Protein AF-0000000078919570 (afdb_homodimer)

Sequence (210 aa):
MEPAMEPETLEARINRATNPLNKELDWASINGFCEQLNEDFEGPPLATRLLAHKIQSPQEWEAIQALTVLETCMKSCGKRFHDEVGKFRFLNELIKVVSPKGTVVMEPAMEPETLEARINRATNPLNKELDWASINGFCEQLNEDFEGPPLATRLLAHKIQSPQEWEAIQALTVLETCMKSCGKRFHDEVGKFRFLNELIKVVSPKGTVV

Nearest PDB structures (foldseek):
  3g2s-assembly1_A  TM=9.411E-01  e=4.029E-12  Homo sapiens
  3g2w-assembly2_B  TM=9.643E-01  e=4.360E-11  Homo sapiens
  1py1-assembly2_C  TM=9.728E-01  e=5.364E-11  Homo sapiens
  1jwf-assembly1_A  TM=9.639E-01  e=5.364E-11  Homo sapiens
  1lf8-assembly1_A  TM=9.602E-01  e=1.262E-09  Homo sapiens

Foldseek 3Di:
DPPPPPQDDLLRLLCVQLPLPDPDGDVVSLVSSLVVLQVDLCSLLVNLVSLLVQCPDPSVSSNVSSVVSVVVNVVPPDDSNVVNCPDPVSVVSVVVSVDDVPDPD/DPPPPPLDDLLRLLCVQLPLPDPDGDVVSLVSSLVVLQPDLCSLLVNLVSLLVQCPDPSPSSNVSSVVSVVVNVVPPDDSNVVNCPDPVSVVSVVVSVDDVPDPD

Radius of gyration: 19.35 Å; Cα contacts (8 Å, |Δi|>4): 243; chains: 2; bounding box: 33×80×40 Å

Organism: Gorilla gorilla gorilla (NCBI:txid9595)

Solvent-accessible surface area (backbone atoms only — not comparable to full-atom values): 11675 Å² total; per-residue (Å²): 126,79,75,77,73,70,82,75,50,66,66,56,24,50,50,60,28,27,39,72,80,53,90,59,85,40,60,69,33,37,50,49,33,44,56,51,28,68,72,42,87,66,22,27,60,51,48,50,54,54,42,53,57,37,48,68,40,88,51,61,67,21,16,52,37,28,37,45,41,50,51,49,30,66,72,73,46,55,66,69,41,50,52,45,52,25,33,66,76,50,38,52,55,55,50,58,72,66,32,64,83,84,61,81,124,127,79,74,77,73,69,82,75,49,66,66,56,26,49,50,60,30,27,38,72,80,54,90,61,85,41,59,68,34,36,50,48,34,44,55,50,28,69,72,42,87,66,22,27,61,51,48,50,54,54,41,52,56,38,47,68,40,87,50,59,66,21,16,51,36,28,36,46,39,51,52,50,30,66,72,71,46,56,66,68,43,48,50,45,51,25,34,65,76,49,38,54,55,55,50,58,72,65,32,62,83,83,62,81,122

Secondary structure (DSSP, 8-state):
---------HHHHHHHHT-TT-SS--HHHHHHHHHHHTTSTTHHHHHHHHHHHHHT-SSHHHHHHHHHHHHHHHHHS-HHHHHHHTSHHHHHHHHHHHS-TT---/---------HHHHHHHHT-TT-SS--HHHHHHHHHHHTTSTTHHHHHHHHHHHHHT-SSHHHHHHHHHHHHHHHHHS-HHHHHHHTSHHHHHHHHHHHS-TT---

pLDDT: mean 90.66, std 14.41, range [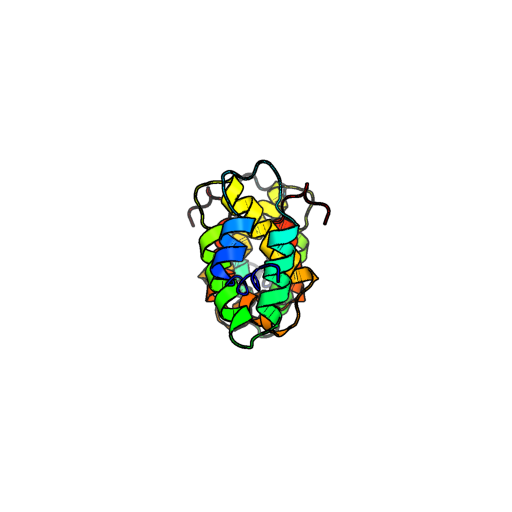35.34, 98.75]

InterPro domains:
  IPR002014 VHS domain [PF00790] (8-101)
  IPR002014 VHS domain [PS50179] (17-105)
  IPR002014 VHS domain [SM00288] (10-105)
  IPR008942 ENTH/VHS [G3DSA:1.25.40.90] (2-104)
  IPR008942 ENTH/VHS [SSF48464] (10-101)
  IPR027422 ADP-ribosylation factor-binding protein GGA1-3 [PTHR45905] (5-101)

Structure (mmCIF, N/CA/C/O backbone):
data_AF-0000000078919570-model_v1
#
loop_
_entity.id
_entity.type
_entity.pdbx_description
1 polymer 'Golgi associated, gamma adaptin ear containing, ARF binding protein 1'
#
loop_
_atom_site.group_PDB
_atom_site.id
_atom_site.type_symbol
_atom_site.label_atom_id
_atom_site.label_alt_id
_atom_site.label_comp_id
_atom_site.label_asym_id
_atom_site.label_entity_id
_atom_site.label_seq_id
_atom_site.pdbx_PDB_ins_code
_atom_site.Cartn_x
_atom_site.Cartn_y
_atom_site.Cartn_z
_atom_site.occupancy
_atom_site.B_iso_or_equiv
_atom_site.auth_seq_id
_atom_site.auth_comp_id
_atom_site.auth_asym_id
_atom_site.auth_atom_id
_atom_site.pdbx_PDB_model_num
ATOM 1 N N . MET A 1 1 ? -2.217 -41.812 -20.078 1 35.34 1 MET A N 1
ATOM 2 C CA . MET A 1 1 ? -2.98 -40.781 -19.391 1 35.34 1 MET A CA 1
ATOM 3 C C . MET A 1 1 ? -2.064 -39.906 -18.547 1 35.34 1 MET A C 1
ATOM 5 O O . MET A 1 1 ? -1.336 -40.406 -17.688 1 35.34 1 MET A O 1
ATOM 9 N N . GLU A 1 2 ? -1.445 -38.844 -18.906 1 51.28 2 GLU A N 1
ATOM 10 C CA . GLU A 1 2 ? -0.538 -38.031 -18.125 1 51.28 2 GLU A CA 1
ATOM 11 C C . GLU A 1 2 ? -1.138 -37.688 -16.766 1 51.28 2 GLU A C 1
ATOM 13 O O . GLU A 1 2 ? -2.33 -37.406 -16.656 1 51.28 2 GLU A O 1
ATOM 18 N N . PRO A 1 3 ? -0.83 -38.344 -15.711 1 51.78 3 PRO A N 1
ATOM 19 C CA . PRO A 1 3 ? -1.542 -38.219 -14.43 1 51.78 3 PRO A CA 1
ATOM 20 C C . PRO A 1 3 ? -2.176 -36.844 -14.227 1 51.78 3 PRO A C 1
ATOM 22 O O . PRO A 1 3 ? -1.653 -35.844 -14.711 1 51.78 3 PRO A O 1
ATOM 25 N N . ALA A 1 4 ? -3.463 -36.656 -14.195 1 52.22 4 ALA A N 1
ATOM 26 C CA . ALA A 1 4 ? -4.258 -35.438 -13.961 1 52.22 4 ALA A CA 1
ATOM 27 C C . ALA A 1 4 ? -3.598 -34.531 -12.922 1 52.22 4 ALA A C 1
ATOM 29 O O . ALA A 1 4 ? -3.404 -34.938 -11.773 1 52.22 4 ALA A O 1
ATOM 30 N N . MET A 1 5 ? -2.506 -33.844 -13.172 1 56.59 5 MET A N 1
ATOM 31 C CA . MET A 1 5 ? -1.779 -33 -12.227 1 56.59 5 MET A CA 1
ATOM 32 C C . MET A 1 5 ? -2.742 -32.281 -11.289 1 56.59 5 MET A C 1
ATOM 34 O O . MET A 1 5 ? -3.715 -31.672 -11.734 1 56.59 5 MET A O 1
ATOM 38 N N . GLU A 1 6 ? -3.121 -33 -10.188 1 61.78 6 GLU A N 1
ATOM 39 C CA . GLU A 1 6 ? -4.004 -32.375 -9.203 1 61.78 6 GLU A CA 1
ATOM 40 C C . GLU A 1 6 ? -3.818 -30.859 -9.172 1 61.78 6 GLU A C 1
ATOM 42 O O . GLU A 1 6 ? -2.701 -30.375 -9.312 1 61.78 6 GLU A O 1
ATOM 47 N N . PRO A 1 7 ? -4.93 -30.141 -9.398 1 73.62 7 PRO A N 1
ATOM 48 C CA . PRO A 1 7 ? -4.82 -28.672 -9.383 1 73.62 7 PRO A CA 1
ATOM 49 C C . PRO A 1 7 ? -3.988 -28.156 -8.211 1 73.62 7 PRO A C 1
ATOM 51 O O . PRO A 1 7 ? -4.113 -28.656 -7.09 1 73.62 7 PRO A O 1
ATOM 54 N N . GLU A 1 8 ? -3.004 -27.531 -8.516 1 90.56 8 GLU A N 1
ATOM 55 C CA . GLU A 1 8 ? -2.113 -26.969 -7.508 1 90.56 8 GLU A CA 1
ATOM 56 C C . GLU A 1 8 ? -2.85 -25.984 -6.609 1 90.56 8 GLU A C 1
ATOM 58 O O . GLU A 1 8 ? -3.691 -25.219 -7.082 1 90.56 8 GLU A O 1
ATOM 63 N N . THR A 1 9 ? -2.76 -26.047 -5.262 1 95.62 9 THR A N 1
ATOM 64 C CA . THR A 1 9 ? -3.373 -25.125 -4.305 1 95.62 9 THR A CA 1
ATOM 65 C C . THR A 1 9 ? -2.801 -23.719 -4.457 1 95.62 9 THR A C 1
ATOM 67 O O . THR A 1 9 ? -1.742 -23.531 -5.062 1 95.62 9 THR A O 1
ATOM 70 N N . LEU A 1 10 ? -3.525 -22.797 -4.039 1 97.69 10 LEU A N 1
ATOM 71 C CA . LEU A 1 10 ? -3.027 -21.422 -4.016 1 97.69 10 LEU A CA 1
ATOM 72 C C . LEU A 1 10 ? -1.722 -21.328 -3.23 1 97.69 10 LEU A C 1
ATOM 74 O O . LEU A 1 10 ? -0.808 -20.594 -3.619 1 97.69 10 LEU A O 1
ATOM 78 N N . GLU A 1 11 ? -1.64 -22.141 -2.182 1 97.94 11 GLU A N 1
ATOM 79 C CA . GLU A 1 11 ? -0.428 -22.172 -1.366 1 97.94 11 GLU A CA 1
ATOM 80 C C . GLU A 1 11 ? 0.764 -22.688 -2.168 1 97.94 11 GLU A C 1
ATOM 82 O O . GLU A 1 11 ? 1.859 -22.125 -2.088 1 97.94 11 GLU A O 1
ATOM 87 N N . ALA A 1 12 ? 0.546 -23.703 -2.883 1 97.88 12 ALA A N 1
ATOM 88 C CA . ALA A 1 12 ? 1.627 -24.266 -3.693 1 97.88 12 ALA A CA 1
ATOM 89 C C . ALA A 1 12 ? 2.068 -23.266 -4.77 1 97.88 12 ALA A C 1
ATOM 91 O O . ALA A 1 12 ? 3.266 -23.125 -5.027 1 97.88 12 ALA A O 1
ATOM 92 N N . ARG A 1 13 ? 1.152 -22.594 -5.344 1 97.69 13 ARG A N 1
ATOM 93 C CA . ARG A 1 13 ? 1.444 -21.656 -6.43 1 97.69 13 ARG A CA 1
ATOM 94 C C . ARG A 1 13 ? 2.23 -20.453 -5.918 1 97.69 13 ARG A C 1
ATOM 96 O O . ARG A 1 13 ? 3.232 -20.062 -6.516 1 97.69 13 ARG A O 1
ATOM 103 N N . ILE A 1 14 ? 1.835 -19.875 -4.777 1 98.75 14 ILE A N 1
ATOM 104 C CA . ILE A 1 14 ? 2.533 -18.688 -4.277 1 98.75 14 ILE A CA 1
ATOM 105 C C . ILE A 1 14 ? 3.922 -19.094 -3.777 1 98.75 14 ILE A C 1
ATOM 107 O O . ILE A 1 14 ? 4.875 -18.312 -3.902 1 98.75 14 ILE A O 1
ATOM 111 N N . ASN A 1 15 ? 4.051 -20.281 -3.23 1 98.69 15 ASN A N 1
ATOM 112 C CA . ASN A 1 15 ? 5.363 -20.75 -2.803 1 98.69 15 ASN A CA 1
ATOM 113 C C . ASN A 1 15 ? 6.312 -20.906 -3.984 1 98.69 15 ASN A C 1
ATOM 115 O O . ASN A 1 15 ? 7.492 -20.562 -3.887 1 98.69 15 ASN A O 1
ATOM 119 N N . ARG A 1 16 ? 5.758 -21.406 -5.031 1 98.62 16 ARG A N 1
ATOM 120 C CA . ARG A 1 16 ? 6.574 -21.547 -6.234 1 98.62 16 ARG A CA 1
ATOM 121 C C . ARG A 1 16 ? 6.91 -20.188 -6.828 1 98.62 16 ARG A C 1
ATOM 123 O O . ARG A 1 16 ? 8.062 -19.938 -7.199 1 98.62 16 ARG A O 1
ATOM 130 N N . ALA A 1 17 ? 5.969 -19.328 -6.855 1 98.69 17 ALA A N 1
ATOM 131 C CA . ALA A 1 17 ? 6.129 -18 -7.445 1 98.69 17 ALA A CA 1
ATOM 132 C C . ALA A 1 17 ? 7.137 -17.172 -6.656 1 98.69 17 ALA A C 1
ATOM 134 O O . ALA A 1 17 ? 7.824 -16.312 -7.223 1 98.69 17 ALA A O 1
ATOM 135 N N . THR A 1 18 ? 7.27 -17.469 -5.348 1 98.69 18 THR A N 1
ATOM 136 C CA . THR A 1 18 ? 8.102 -16.625 -4.496 1 98.69 18 THR A CA 1
ATOM 137 C C . THR A 1 18 ? 9.281 -17.422 -3.934 1 98.69 18 THR A C 1
ATOM 139 O O . THR A 1 18 ? 9.852 -17.047 -2.908 1 98.69 18 THR A O 1
ATOM 142 N N . ASN A 1 19 ? 9.602 -18.484 -4.535 1 98.69 19 ASN A N 1
ATOM 143 C CA . ASN A 1 19 ? 10.719 -19.297 -4.07 1 98.69 19 ASN A CA 1
ATOM 144 C C . ASN A 1 19 ? 12.031 -18.5 -4.074 1 98.69 19 ASN A C 1
ATOM 146 O O . ASN A 1 19 ? 12.43 -17.953 -5.102 1 98.69 19 ASN A O 1
ATOM 150 N N . PRO A 1 20 ? 12.68 -18.391 -2.938 1 97.88 20 PRO A N 1
ATOM 151 C CA . PRO A 1 20 ? 13.93 -17.641 -2.871 1 97.88 20 PRO A CA 1
ATOM 152 C C . PRO A 1 20 ? 15.016 -18.203 -3.783 1 97.88 20 PRO A C 1
ATOM 154 O O . PRO A 1 20 ? 15.977 -17.5 -4.105 1 97.88 20 PRO A O 1
ATOM 157 N N . LEU A 1 21 ? 14.844 -19.391 -4.219 1 98 21 LEU A N 1
ATOM 158 C CA . LEU A 1 21 ? 15.836 -20.047 -5.062 1 98 21 LEU A CA 1
ATOM 159 C C . LEU A 1 21 ? 15.594 -19.734 -6.535 1 98 21 LEU A C 1
ATOM 161 O O . LEU A 1 21 ? 16.422 -20.078 -7.391 1 98 21 LEU A O 1
ATOM 165 N N . ASN A 1 22 ? 14.516 -19.078 -6.773 1 98.38 22 ASN A N 1
ATOM 166 C CA . ASN A 1 22 ? 14.281 -18.672 -8.156 1 98.38 22 ASN A CA 1
ATOM 167 C C . ASN A 1 22 ? 15.398 -17.766 -8.664 1 98.38 2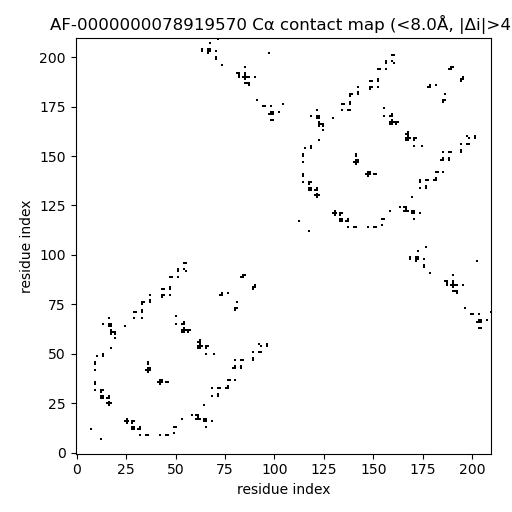2 ASN A C 1
ATOM 169 O O . ASN A 1 22 ? 15.82 -16.844 -7.977 1 98.38 22 ASN A O 1
ATOM 173 N N . LYS A 1 23 ? 15.914 -18.047 -9.836 1 97.94 23 LYS A N 1
ATOM 174 C CA . LYS A 1 23 ? 16.938 -17.203 -10.453 1 97.94 23 LYS A CA 1
ATOM 175 C C . LYS A 1 23 ? 16.297 -16.016 -11.164 1 97.94 23 LYS A C 1
ATOM 177 O O . LYS A 1 23 ? 16.953 -14.984 -11.367 1 97.94 23 LYS A O 1
ATOM 182 N N . GLU A 1 24 ? 15.086 -16.203 -11.602 1 97.81 24 GLU A N 1
ATOM 183 C CA . GLU A 1 24 ? 14.266 -15.188 -12.25 1 97.81 24 GLU A CA 1
ATOM 184 C C . GLU A 1 24 ? 12.797 -15.312 -11.836 1 97.81 24 GLU A C 1
ATOM 186 O O . GLU A 1 24 ? 12.43 -16.25 -11.117 1 97.81 24 GLU A O 1
ATOM 191 N N . LEU A 1 25 ? 12.055 -14.438 -12.273 1 97.5 25 LEU A N 1
ATOM 192 C CA . LEU A 1 25 ? 10.625 -14.469 -11.969 1 97.5 25 LEU A CA 1
ATOM 193 C C . LEU A 1 25 ? 9.961 -15.664 -12.633 1 97.5 25 LEU A C 1
ATOM 195 O O . LEU A 1 25 ? 10.195 -15.938 -13.82 1 97.5 25 LEU A O 1
ATOM 199 N N . ASP A 1 26 ? 9.195 -16.391 -11.891 1 98.19 26 ASP A N 1
ATOM 200 C CA . ASP A 1 26 ? 8.422 -17.5 -12.414 1 98.19 26 ASP A CA 1
ATOM 201 C C . ASP A 1 26 ? 7.035 -17.047 -12.875 1 98.19 26 ASP A C 1
ATOM 203 O O . ASP A 1 26 ? 6.043 -17.266 -12.172 1 98.19 26 ASP A O 1
ATOM 207 N N . TRP A 1 27 ? 6.922 -16.562 -14.07 1 97.88 27 TRP A N 1
ATOM 208 C CA . TRP A 1 27 ? 5.699 -15.953 -14.578 1 97.88 27 TRP A CA 1
ATOM 209 C C . TRP A 1 27 ? 4.578 -16.984 -14.688 1 97.88 27 TRP A C 1
ATOM 211 O O . TRP A 1 27 ? 3.402 -16.641 -14.508 1 97.88 27 TRP A O 1
ATOM 221 N N . ALA A 1 28 ? 4.93 -18.125 -15.016 1 97.88 28 ALA A N 1
ATOM 222 C CA . ALA A 1 28 ? 3.912 -19.188 -15.07 1 97.88 28 ALA A CA 1
ATOM 223 C C . ALA A 1 28 ? 3.229 -19.359 -13.719 1 97.88 28 ALA A C 1
ATOM 225 O O . ALA A 1 28 ? 2 -19.422 -13.641 1 97.88 28 ALA A O 1
ATOM 226 N N . SER A 1 29 ? 4.027 -19.406 -12.68 1 98.31 29 SER A N 1
ATOM 227 C CA . SER A 1 29 ? 3.471 -19.547 -11.336 1 98.31 29 SER A CA 1
ATOM 228 C C . SER A 1 29 ? 2.727 -18.297 -10.906 1 98.31 29 SER A C 1
ATOM 230 O O . SER A 1 29 ? 1.677 -18.375 -10.266 1 98.31 29 SER A O 1
ATOM 232 N N . ILE A 1 30 ? 3.238 -17.156 -11.203 1 98.25 30 ILE A N 1
ATOM 233 C CA . ILE A 1 30 ? 2.604 -15.883 -10.875 1 98.25 30 ILE A CA 1
ATOM 234 C C . ILE A 1 30 ? 1.226 -15.805 -11.531 1 98.25 30 ILE A C 1
ATOM 236 O O . ILE A 1 30 ? 0.222 -15.57 -10.852 1 98.25 30 ILE A O 1
ATOM 240 N N . ASN A 1 31 ? 1.181 -16.141 -12.82 1 97.62 31 ASN A N 1
ATOM 241 C CA . ASN A 1 31 ? -0.084 -16.078 -13.547 1 97.62 31 ASN A CA 1
ATOM 242 C C . ASN A 1 31 ? -1.051 -17.156 -13.07 1 97.62 31 ASN A C 1
ATOM 244 O O . ASN A 1 31 ? -2.254 -16.922 -12.961 1 97.62 31 ASN A O 1
ATOM 248 N N . GLY A 1 32 ? -0.484 -18.297 -12.82 1 97.38 32 GLY A N 1
ATOM 249 C CA . GLY A 1 32 ? -1.31 -19.375 -12.289 1 97.38 32 GLY A CA 1
ATOM 250 C C . GLY A 1 32 ? -1.971 -19.016 -10.969 1 97.38 32 GLY A C 1
ATOM 251 O O . GLY A 1 32 ? -3.131 -19.359 -10.742 1 97.38 32 GLY A O 1
ATOM 252 N N . PHE A 1 33 ? -1.275 -18.359 -10.094 1 98.12 33 PHE A N 1
ATOM 253 C CA . PHE A 1 33 ? -1.805 -17.906 -8.812 1 98.12 33 PHE A CA 1
ATOM 254 C C . PHE A 1 33 ? -2.949 -16.922 -9.023 1 98.12 33 PHE A C 1
ATOM 256 O O . PHE A 1 33 ? -4.016 -17.062 -8.422 1 98.12 33 PHE A O 1
ATOM 263 N N . CYS A 1 34 ? -2.701 -15.945 -9.891 1 97.31 34 CYS A N 1
ATOM 264 C CA . CYS A 1 34 ? -3.703 -14.922 -10.172 1 97.31 34 CYS A CA 1
ATOM 265 C C . CYS A 1 34 ? -4.969 -15.539 -10.75 1 97.31 34 CYS A C 1
ATOM 267 O O . CYS A 1 34 ? -6.078 -15.141 -10.398 1 97.31 34 CYS A O 1
ATOM 269 N N . GLU A 1 35 ? -4.805 -16.453 -11.625 1 96.38 35 GLU A N 1
ATOM 270 C CA . GLU A 1 35 ? -5.949 -17.109 -12.25 1 96.38 35 GLU A CA 1
ATOM 271 C C . GLU A 1 35 ? -6.738 -17.938 -11.227 1 96.38 35 GLU A C 1
ATOM 273 O O . GLU A 1 35 ? -7.969 -17.875 -11.195 1 96.38 35 GLU A O 1
ATOM 278 N N . GLN A 1 36 ? -6.051 -18.594 -10.453 1 96.56 36 GLN A N 1
ATOM 279 C CA . GLN A 1 36 ? -6.691 -19.516 -9.523 1 96.56 36 GLN A CA 1
ATOM 280 C C . GLN A 1 36 ? -7.457 -18.766 -8.438 1 96.56 36 GLN A C 1
ATOM 282 O O . GLN A 1 36 ? -8.523 -19.219 -8.008 1 96.56 36 GLN A O 1
ATOM 287 N N . LEU A 1 37 ? -6.969 -17.656 -7.938 1 97.38 37 LEU A N 1
ATOM 288 C CA . LEU A 1 37 ? -7.617 -17 -6.809 1 97.38 37 LEU A CA 1
ATOM 289 C C . LEU A 1 37 ? -8.984 -16.453 -7.207 1 97.38 37 LEU A C 1
ATOM 291 O O . LEU A 1 37 ? -9.844 -16.234 -6.352 1 97.38 37 LEU A O 1
ATOM 295 N N . ASN A 1 38 ? -9.164 -16.359 -8.492 1 93.75 38 ASN A N 1
ATOM 296 C CA . ASN A 1 38 ? -10.422 -15.812 -9.008 1 93.75 38 ASN A CA 1
ATOM 297 C C . ASN A 1 38 ? -11.445 -16.922 -9.242 1 93.75 38 ASN A C 1
ATOM 299 O O . ASN A 1 38 ? -12.617 -16.641 -9.492 1 93.75 38 ASN A O 1
ATOM 303 N N . GLU A 1 39 ? -11.039 -18.125 -9.172 1 92.75 39 GLU A N 1
ATOM 304 C CA . GLU A 1 39 ? -11.906 -19.266 -9.5 1 92.75 39 GLU A CA 1
ATOM 305 C C . GLU A 1 39 ? -12.875 -19.562 -8.359 1 92.75 39 GLU A C 1
ATOM 307 O O . GLU A 1 39 ? -13.977 -20.062 -8.586 1 92.75 39 GLU A O 1
ATOM 312 N N . ASP A 1 40 ? -12.453 -19.391 -7.188 1 89.75 40 ASP A N 1
ATOM 313 C CA . ASP A 1 40 ? -13.273 -19.703 -6.02 1 89.75 40 ASP A CA 1
ATOM 314 C C . ASP A 1 40 ? -13.547 -18.453 -5.191 1 89.75 40 ASP A C 1
ATOM 316 O O . ASP A 1 40 ? -12.742 -17.516 -5.184 1 89.75 40 ASP A O 1
ATOM 320 N N . PHE A 1 41 ? -14.609 -18.531 -4.422 1 92.5 41 PHE A N 1
ATOM 321 C CA . PHE A 1 41 ? -15.047 -17.406 -3.607 1 92.5 41 PHE A CA 1
ATOM 322 C C . PHE A 1 41 ? -14.055 -17.125 -2.488 1 92.5 41 PHE A C 1
ATOM 324 O O . PHE A 1 41 ? -13.844 -15.977 -2.105 1 92.5 41 PHE A O 1
ATOM 331 N N . GLU A 1 42 ? -13.531 -18.297 -2.006 1 96.25 42 GLU A N 1
ATOM 332 C CA . GLU A 1 42 ? -12.617 -18.141 -0.881 1 96.25 42 GLU A CA 1
ATOM 333 C C . GLU A 1 42 ? -11.195 -17.828 -1.36 1 96.25 42 GLU A C 1
ATOM 335 O O . GLU A 1 42 ? -10.289 -17.641 -0.549 1 96.25 42 GLU A O 1
ATOM 340 N N . GLY A 1 43 ? -10.984 -17.75 -2.613 1 97.56 43 GLY A N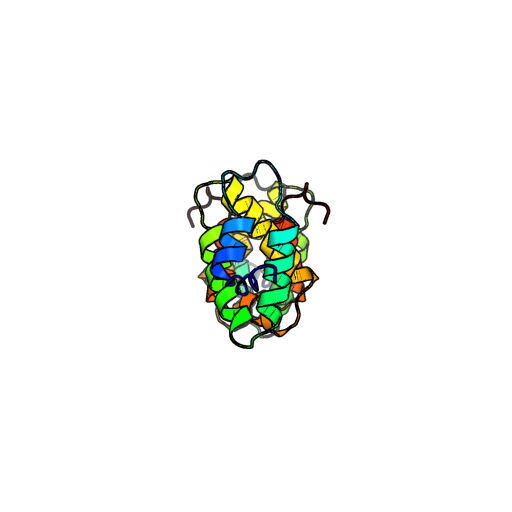 1
ATOM 341 C CA . GLY A 1 43 ? -9.688 -17.531 -3.219 1 97.56 43 GLY A CA 1
ATOM 342 C C . GLY A 1 43 ? -9.062 -16.203 -2.812 1 97.56 43 GLY A C 1
ATOM 343 O O . GLY A 1 43 ? -7.961 -16.172 -2.262 1 97.56 43 GLY A O 1
ATOM 344 N N . PRO A 1 44 ? -9.812 -15.141 -3.014 1 97.94 44 PRO A N 1
ATOM 345 C CA . PRO A 1 44 ? -9.242 -13.82 -2.762 1 97.94 44 PRO A CA 1
ATOM 346 C C . PRO A 1 44 ? -8.836 -13.617 -1.303 1 97.94 44 PRO A C 1
ATOM 348 O O . PRO A 1 44 ? -7.715 -13.195 -1.021 1 97.94 44 PRO A O 1
ATOM 351 N N . PRO A 1 45 ? -9.695 -14.031 -0.328 1 98.12 45 PRO A N 1
ATOM 352 C CA . PRO A 1 45 ? -9.234 -13.883 1.056 1 98.12 45 PRO A CA 1
ATOM 353 C C . PRO A 1 45 ? -8 -14.734 1.361 1 98.12 45 PRO A C 1
ATOM 355 O O . PRO A 1 45 ? -7.086 -14.273 2.043 1 98.12 45 PRO A O 1
ATOM 358 N N . LEU A 1 46 ? -7.977 -15.922 0.886 1 98.12 46 LEU A N 1
ATOM 359 C CA . LEU A 1 46 ? -6.82 -16.781 1.099 1 98.12 46 LEU A CA 1
ATOM 360 C C . LEU A 1 46 ? -5.582 -16.203 0.423 1 98.12 46 LEU A C 1
ATOM 362 O O . LEU A 1 46 ? -4.508 -16.156 1.025 1 98.12 46 LEU A O 1
ATOM 366 N N . ALA A 1 47 ? -5.73 -15.773 -0.778 1 98.44 47 ALA A N 1
ATOM 367 C CA . ALA A 1 47 ? -4.617 -15.211 -1.537 1 98.44 47 ALA A CA 1
ATOM 368 C C . ALA A 1 47 ? -3.99 -14.031 -0.799 1 98.44 47 ALA A C 1
ATOM 370 O O . ALA A 1 47 ? -2.764 -13.922 -0.716 1 98.44 47 ALA A O 1
ATOM 371 N N . THR A 1 48 ? -4.824 -13.141 -0.295 1 97.88 48 THR A N 1
ATOM 372 C CA . THR A 1 48 ? -4.309 -11.961 0.382 1 97.88 48 THR A CA 1
ATOM 373 C C . THR A 1 48 ? -3.574 -12.344 1.663 1 97.88 48 THR A C 1
ATOM 375 O O . THR A 1 48 ? -2.574 -11.719 2.021 1 97.88 48 THR A O 1
ATOM 378 N N . ARG A 1 49 ? -4.051 -13.391 2.348 1 97.38 49 ARG A N 1
ATOM 379 C CA . ARG A 1 49 ? -3.359 -13.867 3.539 1 97.38 49 ARG A CA 1
ATOM 380 C C . ARG A 1 49 ? -1.985 -14.43 3.184 1 97.38 49 ARG A C 1
ATOM 382 O O . ARG A 1 49 ? -0.996 -14.133 3.857 1 97.38 49 ARG A O 1
ATOM 389 N N . LEU A 1 50 ? -1.932 -15.188 2.168 1 98.25 50 LEU A N 1
ATOM 390 C CA . LEU A 1 50 ? -0.679 -15.797 1.729 1 98.25 50 LEU A CA 1
ATOM 391 C C . LEU A 1 50 ? 0.308 -14.727 1.267 1 98.25 50 LEU A C 1
ATOM 393 O O . LEU A 1 50 ? 1.492 -14.781 1.607 1 98.25 50 LEU A O 1
ATOM 397 N N . LEU A 1 51 ? -0.177 -13.727 0.537 1 97.88 51 LEU A N 1
ATOM 398 C CA . LEU A 1 51 ? 0.656 -12.633 0.053 1 97.88 51 LEU A CA 1
ATOM 399 C C . LEU A 1 51 ? 1.222 -11.82 1.217 1 97.88 51 LEU A C 1
ATOM 401 O O . LEU A 1 51 ? 2.402 -11.469 1.214 1 97.88 51 LEU A O 1
ATOM 405 N N . ALA A 1 52 ? 0.326 -11.57 2.188 1 96.94 52 ALA A N 1
ATOM 406 C CA . ALA A 1 52 ? 0.772 -10.812 3.352 1 96.94 52 ALA A CA 1
ATOM 407 C C . ALA A 1 52 ? 1.972 -11.484 4.02 1 96.94 52 ALA A C 1
ATOM 409 O O . ALA A 1 52 ? 2.947 -10.812 4.371 1 96.94 52 ALA A O 1
ATOM 410 N N . HIS A 1 53 ? 1.89 -12.734 4.098 1 96.94 53 HIS A N 1
ATOM 411 C CA . HIS A 1 53 ? 2.961 -13.508 4.719 1 96.94 53 HIS A CA 1
ATOM 412 C C . HIS A 1 53 ? 4.25 -13.406 3.906 1 96.94 53 HIS A C 1
ATOM 414 O O . HIS A 1 53 ? 5.324 -13.172 4.465 1 96.94 53 HIS A O 1
ATOM 420 N N . LYS A 1 54 ? 4.219 -13.523 2.631 1 97.5 54 LYS A N 1
ATOM 421 C CA . LYS A 1 54 ? 5.391 -13.516 1.758 1 97.5 54 LYS A CA 1
ATOM 422 C C . LYS A 1 54 ? 5.996 -12.117 1.662 1 97.5 54 LYS A C 1
ATOM 424 O O . LYS A 1 54 ? 7.215 -11.969 1.576 1 97.5 54 LYS A O 1
ATOM 429 N N . ILE A 1 55 ? 5.172 -11.094 1.675 1 95.69 55 ILE A N 1
ATOM 430 C CA . ILE A 1 55 ? 5.621 -9.711 1.574 1 95.69 55 ILE A CA 1
ATOM 431 C C . ILE A 1 55 ? 6.426 -9.336 2.816 1 95.69 55 ILE A C 1
ATOM 433 O O . ILE A 1 55 ? 7.363 -8.539 2.74 1 95.69 55 ILE A O 1
ATOM 437 N N . GLN A 1 56 ? 6.168 -9.969 3.906 1 94.69 56 GLN A N 1
ATOM 438 C CA . GLN A 1 56 ? 6.828 -9.688 5.176 1 94.69 56 GLN A CA 1
ATOM 439 C C . GLN A 1 56 ? 8.109 -10.508 5.32 1 94.69 56 GLN A C 1
ATOM 441 O O . GLN A 1 56 ? 8.773 -10.453 6.359 1 94.69 56 GLN A O 1
ATOM 446 N N . SER A 1 57 ? 8.461 -11.234 4.355 1 95.88 57 SER A N 1
ATOM 447 C CA . SER A 1 57 ? 9.641 -12.086 4.434 1 95.88 57 SER A CA 1
ATOM 448 C C . SER A 1 57 ? 10.906 -11.258 4.609 1 95.88 57 SER A C 1
ATOM 450 O O . SER A 1 57 ? 11.07 -10.211 3.969 1 95.88 57 SER A O 1
ATOM 452 N N . PRO A 1 58 ? 11.906 -11.68 5.469 1 94.38 58 PRO A N 1
ATOM 453 C CA . PRO A 1 58 ? 13.203 -11.016 5.574 1 94.38 58 PRO A CA 1
ATOM 454 C C . PRO A 1 58 ? 14.102 -11.281 4.371 1 94.38 58 PRO A C 1
ATOM 456 O O . PRO A 1 58 ? 15.109 -10.594 4.18 1 94.38 58 PRO A O 1
ATOM 459 N N . GLN A 1 59 ? 13.742 -12.359 3.629 1 96.25 59 GLN A N 1
ATOM 460 C CA . GLN A 1 59 ? 14.453 -12.602 2.379 1 96.25 59 GLN A CA 1
ATOM 461 C C . GLN A 1 59 ? 13.984 -11.648 1.286 1 96.25 59 GLN A C 1
ATOM 463 O O . GLN A 1 59 ? 12.891 -11.805 0.742 1 96.25 59 GLN A O 1
ATOM 468 N N . GLU A 1 60 ? 14.828 -10.742 0.932 1 92.75 60 GLU A N 1
ATOM 469 C CA . GLU A 1 60 ? 14.469 -9.648 0.038 1 92.75 60 GLU A CA 1
ATOM 470 C C . GLU A 1 60 ? 13.898 -10.172 -1.278 1 92.75 60 GLU A C 1
ATOM 472 O O . GLU A 1 60 ? 12.867 -9.695 -1.748 1 92.75 60 GLU A O 1
ATOM 477 N N . TRP A 1 61 ? 14.531 -11.125 -1.847 1 96.94 61 TRP A N 1
ATOM 478 C CA . TRP A 1 61 ? 14.094 -11.609 -3.15 1 96.94 61 TRP A CA 1
ATOM 479 C C . TRP A 1 61 ? 12.719 -12.258 -3.059 1 96.94 61 TRP A C 1
ATOM 481 O O . TRP A 1 61 ? 11.906 -12.148 -3.98 1 96.94 61 TRP A O 1
ATOM 491 N N . GLU A 1 62 ? 12.422 -12.961 -1.943 1 97.88 62 GLU A N 1
ATOM 492 C CA . GLU A 1 62 ? 11.086 -13.5 -1.729 1 97.88 62 GLU A CA 1
ATOM 493 C C . GLU A 1 62 ? 10.047 -12.391 -1.655 1 97.88 62 GLU A C 1
ATOM 495 O O . GLU A 1 62 ? 8.977 -12.492 -2.266 1 97.88 62 GLU A O 1
ATOM 500 N N . ALA A 1 63 ? 10.375 -11.375 -0.909 1 95.38 63 ALA A N 1
ATOM 501 C CA . ALA A 1 63 ? 9.461 -10.242 -0.76 1 95.38 63 ALA A CA 1
ATOM 502 C C . ALA A 1 63 ? 9.234 -9.539 -2.096 1 95.38 63 ALA A C 1
ATOM 504 O O . ALA A 1 63 ? 8.109 -9.18 -2.432 1 95.38 63 ALA A O 1
ATOM 505 N N . ILE A 1 64 ? 10.242 -9.375 -2.893 1 95.31 64 ILE A N 1
ATOM 506 C CA . ILE A 1 64 ? 10.164 -8.727 -4.195 1 95.31 64 ILE A CA 1
ATOM 507 C C . ILE A 1 64 ? 9.266 -9.539 -5.125 1 95.31 64 ILE A C 1
ATOM 509 O O . ILE A 1 64 ? 8.422 -8.977 -5.832 1 95.31 64 ILE A O 1
ATOM 513 N N . GLN A 1 65 ? 9.438 -10.82 -5.109 1 97.31 65 GLN A N 1
ATOM 514 C CA . GLN A 1 65 ? 8.602 -11.68 -5.941 1 97.31 65 GLN A CA 1
ATOM 515 C C . GLN A 1 65 ? 7.141 -11.609 -5.504 1 97.31 65 GLN A C 1
ATOM 517 O O . GLN A 1 65 ? 6.238 -11.625 -6.34 1 97.31 65 GLN A O 1
ATOM 522 N N . ALA A 1 66 ? 6.891 -11.531 -4.152 1 97.69 66 ALA A N 1
ATOM 523 C CA . ALA A 1 66 ? 5.531 -11.43 -3.633 1 97.69 66 ALA A CA 1
ATOM 524 C C . ALA A 1 66 ? 4.871 -10.125 -4.078 1 97.69 66 ALA A C 1
ATOM 526 O O . ALA A 1 66 ? 3.693 -10.109 -4.441 1 97.69 66 ALA A O 1
ATOM 527 N N . LEU A 1 67 ? 5.637 -9.07 -4.078 1 95.38 67 LEU A N 1
ATOM 528 C CA . LEU A 1 67 ? 5.121 -7.781 -4.535 1 95.38 67 LEU A CA 1
ATOM 529 C C . LEU A 1 67 ? 4.789 -7.828 -6.023 1 95.38 67 LEU A C 1
ATOM 531 O O . LEU A 1 67 ? 3.807 -7.227 -6.465 1 95.38 67 LEU A O 1
ATOM 535 N N . THR A 1 68 ? 5.621 -8.562 -6.754 1 96.75 68 THR A N 1
ATOM 536 C CA . THR A 1 68 ? 5.344 -8.75 -8.172 1 96.75 68 THR A CA 1
ATOM 537 C C . THR A 1 68 ? 4.039 -9.516 -8.375 1 96.75 68 THR A C 1
ATOM 539 O O . THR A 1 68 ? 3.229 -9.164 -9.234 1 96.75 68 THR A O 1
ATOM 542 N N . VAL A 1 69 ? 3.807 -10.555 -7.57 1 97.62 69 VAL A N 1
ATOM 543 C CA . VAL A 1 69 ? 2.555 -11.305 -7.621 1 97.62 69 VAL A CA 1
ATOM 544 C C . VAL A 1 69 ? 1.382 -10.375 -7.32 1 97.62 69 VAL A C 1
ATOM 546 O O . VAL A 1 69 ? 0.377 -10.383 -8.031 1 97.62 69 VAL A O 1
ATOM 549 N N . LEU A 1 70 ? 1.526 -9.625 -6.285 1 96.94 70 LEU A N 1
ATOM 550 C CA . LEU A 1 70 ? 0.477 -8.695 -5.887 1 96.94 70 LEU A CA 1
ATOM 551 C C . LEU A 1 70 ? 0.148 -7.723 -7.016 1 96.94 70 LEU A C 1
ATOM 553 O O . LEU A 1 70 ? -1.022 -7.527 -7.352 1 96.94 70 LEU A O 1
ATOM 557 N N . GLU A 1 71 ? 1.164 -7.152 -7.594 1 95.38 71 GLU A N 1
ATOM 558 C CA . GLU A 1 71 ? 0.971 -6.219 -8.695 1 95.38 71 GLU A CA 1
ATOM 559 C C . GLU A 1 71 ? 0.255 -6.883 -9.867 1 95.38 71 GLU A C 1
ATOM 561 O O . GLU A 1 71 ? -0.657 -6.301 -10.461 1 95.38 71 GLU A O 1
ATOM 566 N N . THR A 1 72 ? 0.722 -8.039 -10.164 1 96.44 72 THR A N 1
ATOM 567 C CA . THR A 1 72 ? 0.115 -8.773 -11.273 1 96.44 72 THR A CA 1
ATOM 568 C C . THR A 1 72 ? -1.358 -9.055 -10.992 1 96.44 72 THR A C 1
ATOM 570 O O . THR A 1 72 ? -2.211 -8.852 -11.859 1 96.44 72 THR A O 1
ATOM 573 N N . CYS A 1 73 ? -1.634 -9.461 -9.742 1 96.94 73 CYS A N 1
ATOM 574 C CA . CYS A 1 73 ? -3.012 -9.734 -9.352 1 96.94 73 CYS A CA 1
ATOM 575 C C . CYS A 1 73 ? -3.859 -8.469 -9.414 1 96.94 73 CYS A C 1
ATOM 577 O O . CYS A 1 73 ? -5.008 -8.508 -9.859 1 96.94 73 CYS A O 1
ATOM 579 N N . MET A 1 74 ? -3.322 -7.367 -8.984 1 95.44 74 MET A N 1
ATOM 580 C CA . MET A 1 74 ? -4.047 -6.098 -8.992 1 95.44 74 MET A CA 1
ATOM 581 C C . MET A 1 74 ? -4.449 -5.715 -10.414 1 95.44 74 MET A C 1
ATOM 583 O O . MET A 1 74 ? -5.516 -5.145 -10.633 1 95.44 74 MET A O 1
ATOM 587 N N . LYS A 1 75 ? -3.691 -6.062 -11.352 1 93.56 75 LYS A N 1
ATOM 588 C CA . LYS A 1 75 ? -3.924 -5.711 -12.75 1 93.56 75 LYS A CA 1
ATOM 589 C C . LYS A 1 75 ? -4.898 -6.688 -13.406 1 93.56 75 LYS A C 1
ATOM 591 O O . LYS A 1 75 ? -5.711 -6.289 -14.242 1 93.56 75 LYS A O 1
ATOM 596 N N . SER A 1 76 ? -4.832 -7.906 -12.961 1 94.38 76 SER A N 1
ATOM 597 C CA . SER A 1 76 ? -5.512 -8.93 -13.75 1 94.38 76 SER A CA 1
ATOM 598 C C . SER A 1 76 ? -6.73 -9.477 -13.008 1 94.38 76 SER A C 1
ATOM 600 O O . SER A 1 76 ? -7.531 -10.219 -13.586 1 94.38 76 SER A O 1
ATOM 602 N N . CYS A 1 77 ? -6.828 -9.164 -11.766 1 95.31 77 CYS A N 1
ATOM 603 C CA . CYS A 1 77 ? -7.922 -9.734 -10.992 1 95.31 77 CYS A CA 1
ATOM 604 C C . CYS A 1 77 ? -9.039 -8.711 -10.781 1 95.31 77 CYS A C 1
ATOM 606 O O . CYS A 1 77 ? -8.852 -7.527 -11.055 1 95.31 77 CYS A O 1
ATOM 608 N N . GLY A 1 78 ? -10.102 -9.109 -10.281 1 93.19 78 GLY A N 1
ATOM 609 C CA . GLY A 1 78 ? -11.305 -8.297 -10.234 1 93.19 78 GLY A CA 1
ATOM 610 C C . GLY A 1 78 ? -11.562 -7.695 -8.867 1 93.19 78 GLY A C 1
ATOM 611 O O . GLY A 1 78 ? -10.68 -7.684 -8.008 1 93.19 78 GLY A O 1
ATOM 612 N N . LYS A 1 79 ? -12.797 -7.23 -8.719 1 94.62 79 LYS A N 1
ATOM 613 C CA . LYS A 1 79 ? -13.227 -6.418 -7.582 1 94.62 79 LYS A CA 1
ATOM 614 C C . LYS A 1 79 ? -13.141 -7.203 -6.277 1 94.62 79 LYS A C 1
ATOM 616 O O . LYS A 1 79 ? -12.812 -6.641 -5.23 1 94.62 79 LYS A O 1
ATOM 621 N N . ARG A 1 80 ? -13.461 -8.484 -6.387 1 95.69 80 ARG A N 1
ATOM 622 C CA . ARG A 1 80 ? -13.43 -9.273 -5.16 1 95.69 80 ARG A CA 1
ATOM 623 C C . ARG A 1 80 ? -12.023 -9.289 -4.562 1 95.69 80 ARG A C 1
ATOM 625 O O . ARG A 1 80 ? -11.859 -9.156 -3.348 1 95.69 80 ARG A O 1
ATOM 632 N N . PHE A 1 81 ? -11.023 -9.531 -5.379 1 97.25 81 PHE A N 1
ATOM 633 C CA . PHE A 1 81 ? -9.648 -9.484 -4.902 1 97.25 81 PHE A CA 1
ATOM 634 C C . PHE A 1 81 ? -9.281 -8.086 -4.438 1 97.25 81 PHE A C 1
ATOM 636 O O . PHE A 1 81 ? -8.695 -7.914 -3.369 1 97.25 81 PHE A O 1
ATOM 643 N N . HIS A 1 82 ? -9.656 -7.047 -5.184 1 96.12 82 HIS A N 1
ATOM 644 C CA . HIS A 1 82 ? -9.359 -5.668 -4.82 1 96.12 82 HIS A CA 1
ATOM 645 C C . HIS A 1 82 ? -9.953 -5.312 -3.463 1 96.12 82 HIS A C 1
ATOM 647 O O . HIS A 1 82 ? -9.312 -4.641 -2.654 1 96.12 82 HIS A O 1
ATOM 653 N N . ASP A 1 83 ? -11.109 -5.809 -3.262 1 95.44 83 ASP A N 1
ATOM 654 C CA . ASP A 1 83 ? -11.773 -5.547 -1.987 1 95.44 83 ASP A CA 1
ATOM 655 C C . ASP A 1 83 ? -11 -6.168 -0.827 1 95.44 83 ASP A C 1
ATOM 657 O O . ASP A 1 83 ? -10.891 -5.566 0.245 1 95.44 83 ASP A O 1
ATOM 661 N N . GLU A 1 84 ? -10.516 -7.363 -1.042 1 96.38 84 GLU A N 1
ATOM 662 C CA . GLU A 1 84 ? -9.75 -8.031 0.009 1 96.38 84 GLU A CA 1
ATOM 663 C C . GLU A 1 84 ? -8.453 -7.293 0.308 1 96.38 84 GLU A C 1
ATOM 665 O O . GLU A 1 84 ? -8.062 -7.16 1.469 1 96.38 84 GLU A O 1
ATOM 670 N N . VAL A 1 85 ? -7.82 -6.77 -0.714 1 96.5 85 VAL A N 1
ATOM 671 C CA . VAL A 1 85 ? -6.574 -6.023 -0.562 1 96.5 85 VAL A CA 1
ATOM 672 C C . VAL A 1 85 ? -6.84 -4.723 0.196 1 96.5 85 VAL A C 1
ATOM 674 O O . VAL A 1 85 ? -5.98 -4.246 0.942 1 96.5 85 VAL A O 1
ATOM 677 N N . GLY A 1 86 ? -8.055 -4.188 0.028 1 95.75 86 GLY A N 1
ATOM 678 C CA . GLY A 1 86 ? -8.414 -2.914 0.635 1 95.75 86 GLY A CA 1
ATOM 679 C C . GLY A 1 86 ? -8.797 -3.037 2.096 1 95.75 86 GLY A C 1
ATOM 680 O O . GLY A 1 86 ? -9.008 -2.029 2.775 1 95.75 86 GLY A O 1
ATOM 681 N N . LYS A 1 87 ? -8.969 -4.238 2.568 1 95 87 LYS A N 1
ATOM 682 C CA . LYS A 1 87 ? -9.289 -4.418 3.982 1 95 87 LYS A CA 1
ATOM 683 C C . LYS A 1 87 ? -8.125 -3.99 4.871 1 95 87 LYS A C 1
ATOM 685 O O . LYS A 1 87 ? -6.961 -4.234 4.539 1 95 87 LYS A O 1
ATOM 690 N N . PHE A 1 88 ? -8.453 -3.412 6.023 1 93.12 88 PHE A N 1
ATOM 691 C CA . PHE A 1 88 ? -7.484 -2.781 6.918 1 93.12 88 PHE A CA 1
ATOM 692 C C . PHE A 1 88 ? -6.355 -3.744 7.258 1 93.12 88 PHE A C 1
ATOM 694 O O . PHE A 1 88 ? -5.184 -3.359 7.262 1 93.12 88 PHE A O 1
ATOM 701 N N . ARG A 1 89 ? -6.656 -4.984 7.523 1 91.69 89 ARG A N 1
ATOM 702 C CA . ARG A 1 89 ? -5.652 -5.938 7.984 1 91.69 89 ARG A CA 1
ATOM 703 C C . ARG A 1 89 ? -4.543 -6.105 6.953 1 91.69 89 ARG A C 1
ATOM 705 O O . ARG A 1 89 ? -3.359 -6.078 7.297 1 91.69 89 ARG A O 1
ATOM 712 N N . PHE A 1 90 ? -4.82 -6.273 5.703 1 95.06 90 PHE A N 1
ATOM 713 C CA . PHE A 1 90 ? -3.811 -6.43 4.66 1 95.06 90 PHE A CA 1
ATOM 714 C C . PHE A 1 90 ? -3.143 -5.098 4.352 1 95.06 90 PHE A C 1
ATOM 716 O O . PHE A 1 90 ? -1.918 -5.023 4.23 1 95.06 90 PHE A O 1
ATOM 723 N N . LEU A 1 91 ? -3.998 -4.098 4.23 1 92.5 91 LEU A N 1
ATOM 724 C CA . LEU A 1 91 ? -3.521 -2.768 3.863 1 92.5 91 LEU A CA 1
ATOM 725 C C . LEU A 1 91 ? -2.471 -2.271 4.852 1 92.5 91 LEU A C 1
ATOM 727 O O . LEU A 1 91 ? -1.459 -1.693 4.449 1 92.5 91 LEU A O 1
ATOM 731 N N . ASN A 1 92 ? -2.695 -2.52 6.055 1 90.81 92 ASN A N 1
ATOM 732 C CA . ASN A 1 92 ? -1.756 -2.107 7.094 1 90.81 92 ASN A CA 1
ATOM 733 C C . ASN A 1 92 ? -0.4 -2.787 6.926 1 90.81 92 ASN A C 1
ATOM 735 O O . ASN A 1 92 ? 0.643 -2.146 7.059 1 90.81 92 ASN A O 1
ATOM 739 N N . GLU A 1 93 ? -0.403 -4.004 6.621 1 89.19 93 GLU A N 1
ATOM 740 C CA . GLU A 1 93 ? 0.84 -4.73 6.383 1 89.19 93 GLU A CA 1
ATOM 741 C C . GLU A 1 93 ? 1.576 -4.184 5.164 1 89.19 93 GLU A C 1
ATOM 743 O O . GLU A 1 93 ? 2.801 -4.047 5.184 1 89.19 93 GLU A O 1
ATOM 748 N N . LEU A 1 94 ? 0.849 -3.922 4.148 1 92.12 94 LEU A N 1
ATOM 749 C CA . LEU A 1 94 ? 1.437 -3.375 2.93 1 92.12 94 LEU A CA 1
ATOM 750 C C . LEU A 1 94 ? 2.088 -2.021 3.201 1 92.12 94 LEU A C 1
ATOM 752 O O . LEU A 1 94 ? 3.191 -1.754 2.725 1 92.12 94 LEU A O 1
ATOM 756 N N . ILE A 1 95 ? 1.482 -1.172 3.945 1 90.94 95 ILE A N 1
ATOM 757 C CA . ILE A 1 95 ? 1.979 0.169 4.234 1 90.94 95 ILE A CA 1
ATOM 758 C C . ILE A 1 95 ? 3.221 0.077 5.121 1 90.94 95 ILE A C 1
ATOM 760 O O . ILE A 1 95 ? 4.16 0.864 4.969 1 90.94 95 ILE A O 1
ATOM 764 N N . LYS A 1 96 ? 3.285 -0.899 5.977 1 88.19 96 LYS A N 1
ATOM 765 C CA . LYS A 1 96 ? 4.473 -1.101 6.801 1 88.19 96 LYS A CA 1
ATOM 766 C C . LYS A 1 96 ? 5.695 -1.396 5.938 1 88.19 96 LYS A C 1
ATOM 768 O O . LYS A 1 96 ? 6.809 -0.971 6.262 1 88.19 96 LYS A O 1
ATOM 773 N N . VAL A 1 97 ? 5.535 -2.098 4.922 1 85.81 97 VAL A N 1
ATOM 774 C CA . VAL A 1 97 ? 6.621 -2.514 4.043 1 85.81 97 VAL A CA 1
ATOM 775 C C . VAL A 1 97 ? 7.172 -1.303 3.293 1 85.81 97 VAL A C 1
ATOM 777 O O . VAL A 1 97 ? 8.359 -1.249 2.979 1 85.81 97 VAL A O 1
ATOM 780 N N . VAL A 1 98 ? 6.289 -0.309 3.057 1 82.62 98 VAL A N 1
ATOM 781 C CA . VAL A 1 98 ? 6.719 0.824 2.242 1 82.62 98 VAL A CA 1
ATOM 782 C C . VAL A 1 98 ? 7.184 1.963 3.146 1 82.62 98 VAL A C 1
ATOM 784 O O . VAL A 1 98 ? 7.707 2.971 2.666 1 82.62 98 VAL A O 1
ATOM 787 N N . SER A 1 99 ? 6.922 1.828 4.418 1 84.38 99 SER A N 1
ATOM 788 C CA . SER A 1 99 ? 7.371 2.846 5.363 1 84.38 99 SER A CA 1
ATOM 789 C C . SER A 1 99 ? 8.891 2.832 5.512 1 84.38 99 SER A C 1
ATOM 791 O O . SER A 1 99 ? 9.508 1.767 5.488 1 84.38 99 SER A O 1
ATOM 793 N N . PRO A 1 100 ? 9.391 4.008 5.449 1 78.06 100 PRO A N 1
ATOM 794 C CA . PRO A 1 100 ? 10.836 4.062 5.648 1 78.06 100 PRO A CA 1
ATOM 795 C C . PRO A 1 100 ? 11.266 3.5 7.004 1 78.06 100 PRO A C 1
ATOM 797 O O . PRO A 1 100 ? 10.578 3.705 8.008 1 78.06 100 PRO A O 1
ATOM 800 N N . LYS A 1 101 ? 11.961 2.32 7.066 1 70.88 101 LYS A N 1
ATOM 801 C CA . LYS A 1 101 ? 12.414 1.598 8.25 1 70.88 101 LYS A CA 1
ATOM 802 C C . LYS A 1 101 ? 12.992 2.555 9.297 1 70.88 101 LYS A C 1
ATOM 804 O O . LYS A 1 101 ? 12.93 2.285 10.492 1 70.88 101 LYS A O 1
ATOM 809 N N . GLY A 1 102 ? 13.531 3.475 8.977 1 53.16 102 GLY A N 1
ATOM 810 C CA . GLY A 1 102 ? 14.156 4.363 9.938 1 53.16 102 GLY A CA 1
ATOM 811 C C . GLY A 1 102 ? 13.172 5.258 10.664 1 53.16 102 GLY A C 1
ATOM 812 O O . GLY A 1 102 ? 13.555 6.043 11.531 1 53.16 102 GLY A O 1
ATOM 813 N N . THR A 1 103 ? 11.93 5.207 10.297 1 47.94 103 THR A N 1
ATOM 814 C CA . THR A 1 103 ? 11.023 6.16 10.922 1 47.94 103 THR A CA 1
ATOM 815 C C . THR A 1 103 ? 10.328 5.535 12.133 1 47.94 103 THR A C 1
ATOM 817 O O . THR A 1 103 ? 9.555 4.586 11.992 1 47.94 103 THR A O 1
ATOM 820 N N . VAL A 1 104 ? 10.922 5.266 13.203 1 39.88 104 VAL A N 1
ATOM 821 C CA . VAL A 1 104 ? 10.328 4.895 14.484 1 39.88 104 VAL A CA 1
ATOM 822 C C . VAL A 1 104 ? 9.258 5.906 14.875 1 39.88 104 VAL A C 1
ATOM 824 O O . VAL A 1 104 ? 9.547 7.094 15.055 1 39.88 104 VAL A O 1
ATOM 827 N N . VAL A 1 105 ? 8.125 5.863 14.438 1 40.25 105 VAL A N 1
ATOM 828 C CA . VAL A 1 105 ? 7.113 6.707 15.062 1 40.25 105 VAL A CA 1
ATOM 829 C C . VAL A 1 105 ? 6.527 5.992 16.281 1 40.25 105 VAL A C 1
ATOM 831 O O . VAL A 1 105 ? 6.375 4.77 16.281 1 40.25 105 VAL A O 1
ATOM 834 N N . MET B 1 1 ? -3.742 40.188 20.688 1 37.06 1 MET B N 1
ATOM 835 C CA . MET B 1 1 ? -4.492 39.062 20.125 1 37.06 1 MET B CA 1
ATOM 836 C C . MET B 1 1 ? -3.666 38.312 19.062 1 37.06 1 MET B C 1
ATOM 838 O O . MET B 1 1 ? -3.199 38.938 18.109 1 37.06 1 MET B O 1
ATOM 842 N N . GLU B 1 2 ? -2.85 37.375 19.266 1 51.94 2 GLU B N 1
ATOM 843 C CA . GLU B 1 2 ? -2.018 36.688 18.281 1 51.94 2 GLU B CA 1
ATOM 844 C C . GLU B 1 2 ? -2.828 36.281 17.047 1 51.94 2 GLU B C 1
ATOM 846 O O . GLU B 1 2 ? -3.965 35.812 17.172 1 51.94 2 GLU B O 1
ATOM 851 N N . PRO B 1 3 ? -2.852 37.031 15.984 1 53.12 3 PRO B N 1
ATOM 852 C CA . PRO B 1 3 ? -3.779 36.844 14.867 1 53.12 3 PRO B CA 1
ATOM 853 C C . PRO B 1 3 ? -4.246 35.375 14.727 1 53.12 3 PRO B C 1
ATOM 855 O O . PRO B 1 3 ? -3.488 34.469 15.016 1 53.12 3 PRO B O 1
ATOM 858 N N . ALA B 1 4 ? -5.477 35.062 15.016 1 52.78 4 ALA B N 1
ATOM 859 C CA . ALA B 1 4 ? -6.145 33.781 14.891 1 52.78 4 ALA B CA 1
ATOM 860 C C . ALA B 1 4 ? -5.594 33 13.703 1 52.78 4 ALA B C 1
ATOM 862 O O . ALA B 1 4 ? -5.715 33.406 12.555 1 52.78 4 ALA B O 1
ATOM 863 N N . MET B 1 5 ? -4.402 32.438 13.656 1 57.28 5 MET B N 1
ATOM 864 C CA . MET B 1 5 ? -3.795 31.688 12.547 1 57.28 5 MET B CA 1
ATOM 865 C C . MET B 1 5 ? -4.836 30.859 11.797 1 57.28 5 MET B C 1
ATOM 867 O O . MET B 1 5 ? -5.613 30.141 12.422 1 57.28 5 MET B O 1
ATOM 871 N N . GLU B 1 6 ? -5.5 31.516 10.812 1 61.69 6 GLU B N 1
ATOM 872 C CA . GLU B 1 6 ? -6.48 30.797 10 1 61.69 6 GLU B CA 1
ATOM 873 C C . GLU B 1 6 ? -6.129 29.312 9.883 1 61.69 6 GLU B C 1
ATOM 875 O O . GLU B 1 6 ? -4.949 28.969 9.781 1 61.69 6 GLU B O 1
ATOM 880 N N . PRO B 1 7 ? -7.059 28.453 10.281 1 73.31 7 PRO B N 1
ATOM 881 C CA . PRO B 1 7 ? -6.781 27.016 10.203 1 73.31 7 PRO B CA 1
ATOM 882 C C . PRO B 1 7 ? -6.148 26.609 8.875 1 73.31 7 PRO B C 1
ATOM 884 O O . PRO B 1 7 ? -6.566 27.078 7.816 1 73.31 7 PRO B O 1
ATOM 887 N N . GLU B 1 8 ? -5.035 26.141 8.945 1 90.62 8 GLU B N 1
ATOM 888 C CA . GLU B 1 8 ? -4.305 25.703 7.758 1 90.62 8 GLU B CA 1
ATOM 889 C C . GLU B 1 8 ? -5.066 24.609 7.012 1 90.62 8 GLU B C 1
ATOM 891 O O . GLU B 1 8 ? -5.68 23.734 7.633 1 90.62 8 GLU B O 1
ATOM 896 N N . THR B 1 9 ? -5.266 24.672 5.664 1 95.56 9 THR B N 1
ATOM 897 C CA . THR B 1 9 ? -5.93 23.672 4.836 1 95.56 9 THR B CA 1
ATOM 898 C C . THR B 1 9 ? -5.148 22.359 4.844 1 95.56 9 THR B C 1
ATOM 900 O O . THR B 1 9 ? -3.973 22.328 5.211 1 95.56 9 THR B O 1
ATOM 903 N N . LEU B 1 10 ? -5.801 21.328 4.559 1 97.69 10 LEU B N 1
ATOM 904 C CA . LEU B 1 10 ? -5.133 20.047 4.41 1 97.69 10 LEU B CA 1
ATOM 905 C C . LEU B 1 10 ? -4.016 20.125 3.373 1 97.69 10 LEU B C 1
ATOM 907 O O . LEU B 1 10 ? -2.949 19.531 3.555 1 97.69 10 LEU B O 1
ATOM 911 N N . GLU B 1 11 ? -4.273 20.922 2.352 1 97.94 11 GLU B N 1
ATOM 912 C CA . GLU B 1 11 ? -3.271 21.109 1.307 1 97.94 11 GLU B CA 1
ATOM 913 C C . GLU B 1 11 ? -2.023 21.797 1.856 1 97.94 11 GLU B C 1
ATOM 915 O O . GLU B 1 11 ? -0.9 21.391 1.546 1 97.94 11 GLU B O 1
ATOM 920 N N . ALA B 1 12 ? -2.221 22.797 2.607 1 97.88 12 ALA B N 1
ATOM 921 C CA . ALA B 1 12 ? -1.086 23.5 3.189 1 97.88 12 ALA B CA 1
ATOM 922 C C . ALA B 1 12 ? -0.299 22.594 4.137 1 97.88 12 ALA B C 1
ATOM 924 O O . ALA B 1 12 ? 0.934 22.625 4.145 1 97.88 12 ALA B O 1
ATOM 925 N N . ARG B 1 13 ? -0.977 21.812 4.879 1 97.69 13 ARG B N 1
ATOM 926 C CA . ARG B 1 13 ? -0.34 20.938 5.859 1 97.69 13 ARG B CA 1
ATOM 927 C C . ARG B 1 13 ? 0.483 19.844 5.18 1 97.69 13 ARG B C 1
ATOM 929 O O . ARG B 1 13 ? 1.633 19.609 5.555 1 97.69 13 ARG B O 1
ATOM 936 N N . ILE B 1 14 ? -0.049 19.203 4.129 1 98.75 14 ILE B N 1
ATOM 937 C CA . ILE B 1 14 ? 0.689 18.125 3.477 1 98.75 14 ILE B CA 1
ATOM 938 C C . ILE B 1 14 ? 1.875 18.703 2.709 1 98.75 14 ILE B C 1
ATOM 940 O O . ILE B 1 14 ? 2.934 18.078 2.623 1 98.75 14 ILE B O 1
ATOM 944 N N . ASN B 1 15 ? 1.717 19.891 2.166 1 98.69 15 ASN B N 1
ATOM 945 C CA . ASN B 1 15 ? 2.834 20.547 1.486 1 98.69 15 ASN B CA 1
ATOM 946 C C . ASN B 1 15 ? 3.979 20.844 2.449 1 98.69 15 ASN B C 1
ATOM 948 O O . ASN B 1 15 ? 5.148 20.672 2.105 1 98.69 15 ASN B O 1
ATOM 952 N N . ARG B 1 16 ? 3.59 21.266 3.594 1 98.62 16 ARG B N 1
ATOM 953 C CA . ARG B 1 16 ? 4.609 21.531 4.602 1 98.62 16 ARG B CA 1
ATOM 954 C C . ARG B 1 16 ? 5.25 20.234 5.09 1 98.62 16 ARG B C 1
ATOM 956 O O . ARG B 1 16 ? 6.473 20.156 5.211 1 98.62 16 ARG B O 1
ATOM 963 N N . ALA B 1 17 ? 4.461 19.266 5.293 1 98.69 17 ALA B N 1
ATOM 964 C CA . ALA B 1 17 ? 4.922 17.984 5.812 1 98.69 17 ALA B CA 1
ATOM 965 C C . ALA B 1 17 ? 5.852 17.281 4.82 1 98.69 17 ALA B C 1
ATOM 967 O O . ALA B 1 17 ? 6.75 16.547 5.219 1 98.69 17 ALA B O 1
ATOM 968 N N . THR B 1 18 ? 5.672 17.578 3.525 1 98.69 18 THR B N 1
ATOM 969 C CA . THR B 1 18 ? 6.418 16.859 2.506 1 98.69 18 THR B CA 1
ATOM 970 C C . THR B 1 18 ? 7.332 17.797 1.728 1 98.69 18 THR B C 1
ATOM 972 O O . THR B 1 18 ? 7.734 17.5 0.602 1 98.69 18 THR B O 1
ATOM 975 N N . ASN B 1 19 ? 7.633 18.906 2.268 1 98.69 19 ASN B N 1
ATOM 976 C CA . ASN B 1 19 ? 8.5 19.859 1.597 1 98.69 19 ASN B CA 1
ATOM 977 C C . ASN B 1 19 ? 9.883 19.266 1.315 1 98.69 19 ASN B C 1
ATOM 979 O O . ASN B 1 19 ? 10.555 18.797 2.23 1 98.69 19 ASN B O 1
ATOM 983 N N . PRO B 1 20 ? 10.289 19.25 0.064 1 97.88 20 PRO B N 1
ATOM 984 C CA . PRO B 1 20 ? 11.594 18.672 -0.271 1 97.88 20 PRO B CA 1
ATOM 985 C C . PRO B 1 20 ? 12.75 19.406 0.411 1 97.88 20 PRO B C 1
ATOM 987 O O . PRO B 1 20 ? 13.852 18.859 0.512 1 97.88 20 PRO B O 1
ATOM 990 N N . LEU B 1 21 ? 12.5 20.562 0.901 1 98 21 LEU B N 1
ATOM 991 C CA . LEU B 1 21 ? 13.547 21.359 1.533 1 98 21 LEU B CA 1
ATOM 992 C C . LEU B 1 21 ? 13.664 21.016 3.016 1 98 21 LEU B C 1
ATOM 994 O O . LEU B 1 21 ? 14.594 21.484 3.689 1 98 21 LEU B O 1
ATOM 998 N N . ASN B 1 22 ? 12.758 20.219 3.447 1 98.38 22 ASN B N 1
ATOM 999 C CA . ASN B 1 22 ? 12.875 19.797 4.84 1 98.38 22 ASN B CA 1
ATOM 1000 C C . ASN B 1 22 ? 14.188 19.078 5.102 1 98.38 22 ASN B C 1
ATOM 1002 O O . ASN B 1 22 ? 14.586 18.203 4.324 1 98.38 22 ASN B O 1
ATOM 1006 N N . LYS B 1 23 ? 14.891 19.453 6.148 1 97.94 23 LYS B N 1
ATOM 1007 C CA . LYS B 1 23 ? 16.109 18.75 6.527 1 97.94 23 LYS B CA 1
ATOM 1008 C C . LYS B 1 23 ? 15.812 17.5 7.328 1 97.94 23 LYS B C 1
ATOM 1010 O O . LYS B 1 23 ? 16.625 16.578 7.375 1 97.94 23 LYS B O 1
ATOM 1015 N N . GLU B 1 24 ? 14.695 17.5 8.008 1 97.75 24 GLU B N 1
ATOM 1016 C CA . GLU B 1 24 ? 14.172 16.391 8.789 1 97.75 24 GLU B CA 1
ATOM 1017 C C . GLU B 1 24 ? 12.656 16.312 8.688 1 97.75 24 GLU B C 1
ATOM 1019 O O . GLU B 1 24 ? 12.023 17.172 8.07 1 97.75 24 GLU B O 1
ATOM 1024 N N . LEU B 1 25 ? 12.133 15.352 9.258 1 97.5 25 LEU B N 1
ATOM 1025 C CA . LEU B 1 25 ? 10.688 15.18 9.258 1 97.5 25 LEU B CA 1
ATOM 1026 C C . LEU B 1 25 ? 10.008 16.281 10.07 1 97.5 25 LEU B C 1
ATOM 1028 O O . LEU B 1 25 ? 10.445 16.594 11.172 1 97.5 25 LEU B O 1
ATOM 1032 N N . ASP B 1 26 ? 9.008 16.875 9.508 1 98.19 26 ASP B N 1
ATOM 1033 C CA . ASP B 1 26 ? 8.211 17.875 10.203 1 98.19 26 ASP B CA 1
ATOM 1034 C C . ASP B 1 26 ? 7.031 17.25 10.922 1 98.19 26 ASP B C 1
ATOM 1036 O O . ASP B 1 26 ? 5.895 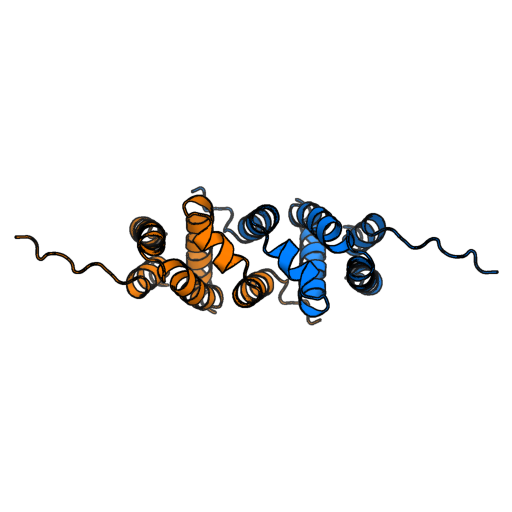17.312 10.445 1 98.19 26 ASP B O 1
ATOM 1040 N N . TRP B 1 27 ? 7.238 16.766 12.109 1 97.94 27 TRP B N 1
ATOM 1041 C CA . TRP B 1 27 ? 6.25 15.984 12.859 1 97.94 27 TRP B CA 1
ATOM 1042 C C . TRP B 1 27 ? 5.039 16.844 13.203 1 97.94 27 TRP B C 1
ATOM 1044 O O . TRP B 1 27 ? 3.912 16.344 13.273 1 97.94 27 TRP B O 1
ATOM 1054 N N . ALA B 1 28 ? 5.293 18.047 13.484 1 97.88 28 ALA B N 1
ATOM 1055 C CA . ALA B 1 28 ? 4.172 18.938 13.766 1 97.88 28 ALA B CA 1
ATOM 1056 C C . ALA B 1 28 ? 3.205 18.984 12.586 1 97.88 28 ALA B C 1
ATOM 1058 O O . ALA B 1 28 ? 1.989 18.875 12.766 1 97.88 28 ALA B O 1
ATOM 1059 N N . SER B 1 29 ? 3.746 19.156 11.391 1 98.31 29 SER B N 1
ATOM 1060 C CA . SER B 1 29 ? 2.91 19.203 10.195 1 98.31 29 SER B CA 1
ATOM 1061 C C . SER B 1 29 ? 2.281 17.844 9.914 1 98.31 29 SER B C 1
ATOM 1063 O O . SER B 1 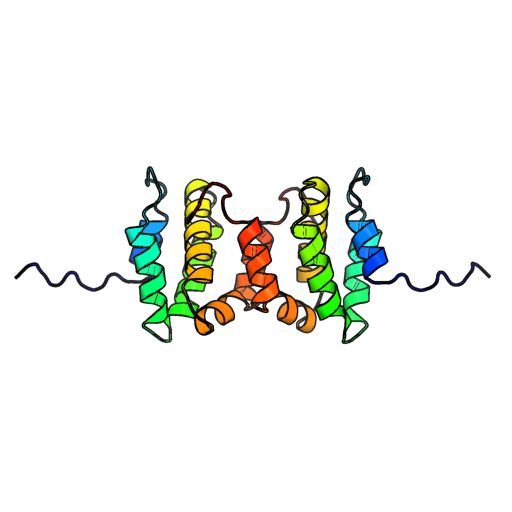29 ? 1.121 17.766 9.5 1 98.31 29 SER B O 1
ATOM 1065 N N . ILE B 1 30 ? 2.994 16.781 10.078 1 98.25 30 ILE B N 1
ATOM 1066 C CA . ILE B 1 30 ? 2.49 15.422 9.867 1 98.25 30 ILE B CA 1
ATOM 1067 C C . ILE B 1 30 ? 1.302 15.164 10.789 1 98.25 30 ILE B C 1
ATOM 1069 O O . ILE B 1 30 ? 0.225 14.773 10.328 1 98.25 30 ILE B O 1
ATOM 1073 N N . ASN B 1 31 ? 1.485 15.508 12.07 1 97.56 31 ASN B N 1
ATOM 1074 C CA . ASN B 1 31 ? 0.418 15.281 13.039 1 97.56 31 ASN B CA 1
ATOM 1075 C C . ASN B 1 31 ? -0.77 16.203 12.789 1 97.56 31 ASN B C 1
ATOM 1077 O O . ASN B 1 31 ? -1.923 15.797 12.93 1 97.56 31 ASN B O 1
ATOM 1081 N N . GLY B 1 32 ? -0.435 17.406 12.453 1 97.38 32 GLY B N 1
ATOM 1082 C CA . GLY B 1 32 ? -1.497 18.344 12.117 1 97.38 32 GLY B CA 1
ATOM 1083 C C . GLY B 1 32 ? -2.357 17.875 10.953 1 97.38 32 GLY B C 1
ATOM 1084 O O . GLY B 1 32 ? -3.578 18.047 10.969 1 97.38 32 GLY B O 1
ATOM 1085 N N . PHE B 1 33 ? -1.771 17.312 9.945 1 98.12 33 PHE B N 1
ATOM 1086 C CA . PHE B 1 33 ? -2.48 16.766 8.797 1 98.12 33 PHE B CA 1
ATOM 1087 C C . PHE B 1 33 ? -3.404 15.633 9.219 1 98.12 33 PHE B C 1
ATOM 1089 O O . PHE B 1 33 ? -4.582 15.609 8.852 1 98.12 33 PHE B O 1
ATOM 1096 N N . CYS B 1 34 ? -2.852 14.719 10 1 97.31 34 CYS B N 1
ATOM 1097 C CA . CYS B 1 34 ? -3.617 13.57 10.461 1 97.31 34 CYS B CA 1
ATOM 1098 C C . CYS B 1 34 ? -4.812 14.008 11.305 1 97.31 34 CYS B C 1
ATOM 1100 O O . CYS B 1 34 ? -5.902 13.453 11.18 1 97.31 34 CYS B O 1
ATOM 1102 N N . GLU B 1 35 ? -4.602 14.961 12.141 1 96.38 35 GLU B N 1
ATOM 1103 C CA . GLU B 1 35 ? -5.676 15.461 12.992 1 96.38 35 GLU B CA 1
ATOM 1104 C C . GLU B 1 35 ? -6.766 16.141 12.172 1 96.38 35 GLU B C 1
ATOM 1106 O O . GLU B 1 35 ? -7.957 15.906 12.391 1 96.38 35 GLU B O 1
ATOM 1111 N N . GLN B 1 36 ? -6.359 16.875 11.289 1 96.56 36 GLN B N 1
ATOM 1112 C CA . GLN B 1 36 ? -7.297 17.703 10.531 1 96.56 36 GLN B CA 1
ATOM 1113 C C . GLN B 1 36 ? -8.156 16.828 9.609 1 96.56 36 GLN B C 1
ATOM 1115 O O . GLN B 1 36 ? -9.344 17.125 9.414 1 96.56 36 GLN B O 1
ATOM 1120 N N . LEU B 1 37 ? -7.637 15.797 9 1 97.31 37 LEU B N 1
ATOM 1121 C CA . LEU B 1 37 ? -8.398 15.039 8.008 1 97.31 37 LEU B CA 1
ATOM 1122 C C . LEU B 1 37 ? -9.57 14.312 8.664 1 97.31 37 LEU B C 1
ATOM 1124 O O . LEU B 1 37 ? -10.539 13.961 7.992 1 97.31 37 LEU B O 1
ATOM 1128 N N . ASN B 1 38 ? -9.469 14.195 9.953 1 93.75 38 ASN B N 1
ATOM 1129 C CA . ASN B 1 38 ? -10.508 13.492 10.695 1 93.75 38 ASN B CA 1
ATOM 1130 C C . ASN B 1 38 ? -11.609 14.445 11.156 1 93.75 38 ASN B C 1
ATOM 1132 O O . ASN B 1 38 ? -12.656 14.008 11.641 1 93.75 38 ASN B O 1
ATOM 1136 N N . GLU B 1 39 ? -11.391 15.695 11.031 1 92.69 39 GLU B N 1
ATOM 1137 C CA . GLU B 1 39 ? -12.312 16.688 11.555 1 92.69 39 GLU B CA 1
ATOM 1138 C C . GLU B 1 39 ? -13.531 16.844 10.641 1 92.69 39 GLU B C 1
ATOM 1140 O O . GLU B 1 39 ? -14.625 17.172 11.109 1 92.69 39 GLU B O 1
ATOM 1145 N N . ASP B 1 40 ? -13.359 16.734 9.398 1 89.5 40 ASP B N 1
ATOM 1146 C CA . ASP B 1 40 ? -14.445 16.906 8.438 1 89.5 40 ASP B CA 1
ATOM 1147 C C . ASP B 1 40 ? -14.695 15.617 7.66 1 89.5 40 ASP B C 1
ATOM 1149 O O . ASP B 1 40 ? -13.789 14.812 7.477 1 89.5 40 ASP B O 1
ATOM 1153 N N . PHE B 1 41 ? -15.906 15.539 7.137 1 92.44 41 PHE B N 1
ATOM 1154 C CA . PHE B 1 41 ? -16.328 14.352 6.41 1 92.44 41 PHE B CA 1
ATOM 1155 C C . PHE B 1 41 ? -15.555 14.203 5.109 1 92.44 41 PHE B C 1
ATOM 1157 O O . PHE B 1 41 ? -15.266 13.086 4.672 1 92.44 41 PHE B O 1
ATOM 1164 N N . GLU B 1 42 ? -15.305 15.43 4.539 1 96.19 42 GLU B N 1
ATOM 1165 C CA . GLU B 1 42 ? -14.625 15.391 3.248 1 96.19 42 GLU B CA 1
ATOM 1166 C C . GLU B 1 42 ? -13.109 15.297 3.422 1 96.19 42 GLU B C 1
ATOM 1168 O O . GLU B 1 42 ? -12.375 15.242 2.438 1 96.19 42 GLU B O 1
ATOM 1173 N N . GLY B 1 43 ? -12.641 15.258 4.605 1 97.56 43 GLY B N 1
ATOM 1174 C CA . GLY B 1 43 ? -11.219 15.227 4.926 1 97.56 43 GLY B CA 1
ATOM 1175 C C . GLY B 1 43 ? -10.516 14 4.379 1 97.56 43 GLY B C 1
ATOM 1176 O O . GLY B 1 43 ? -9.555 14.125 3.613 1 97.56 43 GLY B O 1
ATOM 1177 N N . PRO B 1 44 ? -11.039 12.852 4.707 1 97.88 44 PRO B N 1
ATOM 1178 C CA . PRO B 1 44 ? -10.344 11.625 4.32 1 97.88 44 PRO B CA 1
ATOM 1179 C C . PRO B 1 44 ? -10.234 11.461 2.805 1 97.88 44 PRO B C 1
ATOM 1181 O O . PRO B 1 44 ? -9.141 11.203 2.287 1 97.88 44 PRO B O 1
ATOM 1184 N N . PRO B 1 45 ? -11.32 11.734 2.029 1 98.12 45 PRO B N 1
ATOM 1185 C CA . PRO B 1 45 ? -11.148 11.648 0.579 1 98.12 45 PRO B CA 1
ATOM 1186 C C . PRO B 1 45 ? -10.141 12.656 0.041 1 98.12 45 PRO B C 1
ATOM 1188 O O . PRO B 1 45 ? -9.32 12.32 -0.822 1 98.12 45 PRO B O 1
ATOM 1191 N N . LEU B 1 46 ? -10.172 13.844 0.521 1 98.12 46 LEU B N 1
ATOM 1192 C CA . LEU B 1 46 ? -9.219 14.859 0.091 1 98.12 46 LEU B CA 1
ATOM 1193 C C . LEU B 1 46 ? -7.797 14.469 0.487 1 98.12 46 LEU B C 1
ATOM 1195 O O . LEU B 1 46 ? -6.875 14.57 -0.324 1 98.12 46 LEU B O 1
ATOM 1199 N N . ALA B 1 47 ? -7.633 14.031 1.688 1 98.44 47 ALA B N 1
ATOM 1200 C CA . ALA B 1 47 ? -6.316 13.648 2.193 1 98.44 47 ALA B CA 1
ATOM 1201 C C . ALA B 1 47 ? -5.691 12.562 1.323 1 98.44 47 ALA B C 1
ATOM 1203 O O . ALA B 1 47 ? -4.508 12.625 0.99 1 98.44 47 ALA B O 1
ATOM 1204 N N . THR B 1 48 ? -6.473 11.555 0.979 1 97.88 48 THR B N 1
ATOM 1205 C CA . THR B 1 48 ? -5.945 10.445 0.19 1 97.88 48 THR B CA 1
ATOM 1206 C C . THR B 1 48 ? -5.551 10.922 -1.207 1 97.88 48 THR B C 1
ATOM 1208 O O . THR B 1 48 ? -4.566 10.438 -1.776 1 97.88 48 THR B O 1
ATOM 1211 N N . ARG B 1 49 ? -6.305 11.883 -1.751 1 97.38 49 ARG B N 1
ATOM 1212 C CA . ARG B 1 49 ? -5.941 12.445 -3.049 1 97.38 49 ARG B CA 1
ATOM 1213 C C . ARG B 1 49 ? -4.617 13.195 -2.971 1 97.38 49 ARG B C 1
ATOM 1215 O O . ARG B 1 49 ? -3.756 13.039 -3.836 1 97.38 49 ARG B O 1
ATOM 1222 N N . LEU B 1 50 ? -4.473 13.961 -1.973 1 98.25 50 LEU B N 1
ATOM 1223 C CA . LEU B 1 50 ? -3.254 14.742 -1.786 1 98.25 50 LEU B CA 1
ATOM 1224 C C . LEU B 1 50 ? -2.055 13.836 -1.555 1 98.25 50 LEU B C 1
ATOM 1226 O O . LEU B 1 50 ? -0.984 14.055 -2.127 1 98.25 50 LEU B O 1
ATOM 1230 N N . LEU B 1 51 ? -2.234 12.781 -0.764 1 97.88 51 LEU B N 1
ATOM 1231 C CA . LEU B 1 51 ? -1.175 11.82 -0.479 1 97.88 51 LEU B CA 1
ATOM 1232 C C . LEU B 1 51 ? -0.75 11.086 -1.746 1 97.88 51 LEU B C 1
ATOM 1234 O O . LEU B 1 51 ? 0.444 10.898 -1.991 1 97.88 51 LEU B O 1
ATOM 1238 N N . ALA B 1 52 ? -1.768 10.695 -2.527 1 96.94 52 ALA B N 1
ATOM 1239 C CA . ALA B 1 52 ? -1.466 9.992 -3.771 1 96.94 52 ALA B CA 1
ATOM 1240 C C . ALA B 1 52 ? -0.533 10.82 -4.656 1 96.94 52 ALA B C 1
ATOM 1242 O O . ALA B 1 52 ? 0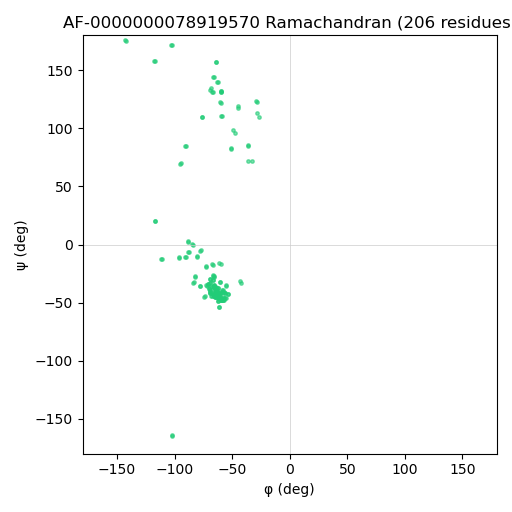.435 10.289 -5.207 1 96.94 52 ALA B O 1
ATOM 1243 N N . HIS B 1 53 ? -0.812 12.039 -4.695 1 96.88 53 HIS B N 1
ATOM 1244 C CA . HIS B 1 53 ? -0.008 12.945 -5.508 1 96.88 53 HIS B CA 1
ATOM 1245 C C . HIS B 1 53 ? 1.42 13.039 -4.98 1 96.88 53 HIS B C 1
ATOM 1247 O O . HIS B 1 53 ? 2.379 12.953 -5.75 1 96.88 53 HIS B O 1
ATOM 1253 N N . LYS B 1 54 ? 1.634 13.156 -3.715 1 97.56 54 LYS B N 1
ATOM 1254 C CA . LYS B 1 54 ? 2.947 13.328 -3.1 1 97.56 54 LYS B CA 1
ATOM 1255 C C . LYS B 1 54 ? 3.75 12.031 -3.15 1 97.56 54 LYS B C 1
ATOM 1257 O O . LYS B 1 54 ? 4.969 12.055 -3.316 1 97.56 54 LYS B O 1
ATOM 1262 N N . ILE B 1 55 ? 3.086 10.898 -3.021 1 95.69 55 ILE B N 1
ATOM 1263 C CA . ILE B 1 55 ? 3.736 9.594 -3.037 1 95.69 55 ILE B CA 1
ATOM 1264 C C . ILE B 1 55 ? 4.316 9.32 -4.426 1 95.69 55 ILE B C 1
ATOM 1266 O O . ILE B 1 55 ? 5.352 8.664 -4.555 1 95.69 55 ILE B O 1
ATOM 1270 N N . GLN B 1 56 ? 3.768 9.898 -5.426 1 94.75 56 GLN B N 1
ATOM 1271 C CA . GLN B 1 56 ? 4.188 9.703 -6.809 1 94.75 56 GLN B CA 1
ATOM 1272 C C . GLN B 1 56 ? 5.281 10.688 -7.195 1 94.75 56 GLN B C 1
ATOM 1274 O O . GLN B 1 56 ? 5.723 10.719 -8.344 1 94.75 56 GLN B O 1
ATOM 1279 N N . SER B 1 57 ? 5.707 11.477 -6.312 1 95.94 57 SER B N 1
ATOM 1280 C CA . SER B 1 57 ? 6.715 12.492 -6.613 1 95.94 57 SER B CA 1
ATOM 1281 C C . SER B 1 57 ? 8.023 11.852 -7.062 1 95.94 57 SER B C 1
ATOM 1283 O O . SER B 1 57 ? 8.461 10.852 -6.488 1 95.94 57 SER B O 1
ATOM 1285 N N . PRO B 1 58 ? 8.742 12.414 -8.102 1 94.44 58 PRO B N 1
ATOM 1286 C CA . PRO B 1 58 ? 10.07 11.945 -8.492 1 94.44 58 PRO B CA 1
ATOM 1287 C C . PRO B 1 58 ? 11.156 12.344 -7.492 1 94.44 58 PRO B C 1
ATOM 1289 O O . PRO B 1 58 ? 12.266 11.805 -7.531 1 94.44 58 PRO B O 1
ATOM 1292 N N . GLN B 1 59 ? 10.812 13.359 -6.676 1 96.19 59 GLN B N 1
ATOM 1293 C CA . GLN B 1 59 ? 11.727 13.703 -5.59 1 96.19 59 GLN B CA 1
ATOM 1294 C C . GLN B 1 59 ? 11.625 12.703 -4.445 1 96.19 59 GLN B C 1
ATOM 1296 O O . GLN B 1 59 ? 10.656 12.711 -3.686 1 96.19 59 GLN B O 1
ATOM 1301 N N . GLU B 1 60 ? 12.641 11.938 -4.293 1 92.81 60 GLU B N 1
ATOM 1302 C CA . GLU B 1 60 ? 12.625 10.805 -3.367 1 92.81 60 GLU B CA 1
ATOM 1303 C C . GLU B 1 60 ? 12.273 11.258 -1.952 1 92.81 60 GLU B C 1
ATOM 1305 O O . GLU B 1 60 ? 11.438 10.641 -1.288 1 92.81 60 GLU B O 1
ATOM 1310 N N . TRP B 1 61 ? 12.867 12.289 -1.513 1 96.94 61 TRP B N 1
ATOM 1311 C CA . TRP B 1 61 ? 12.648 12.727 -0.139 1 96.94 61 TRP B CA 1
ATOM 1312 C C . TRP B 1 61 ? 11.203 13.18 0.066 1 96.94 61 TRP B C 1
ATOM 1314 O O . TRP B 1 61 ? 10.625 12.969 1.137 1 96.94 61 TRP B O 1
ATOM 1324 N N . GLU B 1 62 ? 10.594 13.812 -0.943 1 97.88 62 GLU B N 1
ATOM 1325 C CA . GLU B 1 62 ? 9.18 14.156 -0.867 1 97.88 62 GLU B CA 1
ATOM 1326 C C . GLU B 1 62 ? 8.305 12.914 -0.747 1 97.88 62 GLU B C 1
ATOM 1328 O O . GLU B 1 62 ? 7.387 12.867 0.071 1 97.88 62 GLU B O 1
ATOM 1333 N N . ALA B 1 63 ? 8.617 11.938 -1.566 1 95.44 63 ALA B N 1
ATOM 1334 C CA . ALA B 1 63 ? 7.859 10.688 -1.544 1 95.44 63 ALA B CA 1
ATOM 1335 C C . ALA B 1 63 ? 8.016 9.977 -0.203 1 95.44 63 ALA B C 1
ATOM 1337 O O . ALA B 1 63 ? 7.043 9.461 0.351 1 95.44 63 ALA B O 1
ATOM 1338 N N . ILE B 1 64 ? 9.18 9.969 0.363 1 95.31 64 ILE B N 1
ATOM 1339 C CA . ILE B 1 64 ? 9.461 9.328 1.644 1 95.31 64 ILE B CA 1
ATOM 1340 C C . ILE B 1 64 ? 8.664 10.016 2.752 1 95.31 64 ILE B C 1
ATOM 1342 O O . ILE B 1 64 ? 8.07 9.352 3.605 1 95.31 64 ILE B O 1
ATOM 1346 N N . GLN B 1 65 ? 8.656 11.312 2.721 1 97.25 65 GLN B N 1
ATOM 1347 C CA . GLN B 1 65 ? 7.895 12.055 3.721 1 97.25 65 GLN B CA 1
ATOM 1348 C C . GLN B 1 65 ? 6.398 11.773 3.592 1 97.25 65 GLN B C 1
ATOM 1350 O O . GLN B 1 65 ? 5.695 11.672 4.598 1 97.25 65 GLN B O 1
ATOM 1355 N N . ALA B 1 66 ? 5.887 11.641 2.322 1 97.69 66 ALA B N 1
ATOM 1356 C CA . ALA B 1 66 ? 4.477 11.336 2.09 1 97.69 66 ALA B CA 1
ATOM 1357 C C . ALA B 1 66 ? 4.113 9.961 2.641 1 97.69 66 ALA B C 1
ATOM 1359 O O . ALA B 1 66 ? 3.051 9.789 3.24 1 97.69 66 ALA B O 1
ATOM 1360 N N . LEU B 1 67 ? 5 9.031 2.465 1 95.44 67 LEU B N 1
ATOM 1361 C CA . LEU B 1 67 ? 4.777 7.691 2.998 1 95.44 67 LEU B CA 1
ATOM 1362 C C . LEU B 1 67 ? 4.758 7.711 4.523 1 95.44 67 LEU B C 1
ATOM 1364 O O . LEU B 1 67 ? 3.979 6.984 5.148 1 95.44 67 LEU B O 1
ATOM 1368 N N . THR B 1 68 ? 5.617 8.562 5.078 1 96.75 68 THR B N 1
ATOM 1369 C CA . THR B 1 68 ? 5.613 8.727 6.527 1 96.75 68 THR B CA 1
ATOM 1370 C C . THR B 1 68 ? 4.281 9.305 7.004 1 96.75 68 THR B C 1
ATOM 1372 O O . THR B 1 68 ? 3.725 8.844 8.008 1 96.75 68 THR B O 1
ATOM 1375 N N . VAL B 1 69 ? 3.734 10.297 6.293 1 97.62 69 VAL B N 1
ATOM 1376 C CA . VAL B 1 69 ? 2.428 10.859 6.613 1 97.62 69 VAL B CA 1
ATOM 1377 C C . VAL B 1 69 ? 1.36 9.773 6.543 1 97.62 69 VAL B C 1
ATOM 1379 O O . VAL B 1 69 ? 0.533 9.648 7.449 1 97.62 69 VAL B O 1
ATOM 1382 N N . LEU B 1 70 ? 1.395 9.031 5.484 1 96.94 70 LEU B N 1
ATOM 1383 C CA . LEU B 1 70 ? 0.427 7.957 5.293 1 96.94 70 LEU B CA 1
ATOM 1384 C C . LEU B 1 70 ? 0.478 6.965 6.449 1 96.94 70 LEU B C 1
ATOM 1386 O O . LEU B 1 70 ? -0.559 6.609 7.016 1 96.94 70 LEU B O 1
ATOM 1390 N N . GLU B 1 71 ? 1.661 6.559 6.789 1 95.44 71 GLU B N 1
ATOM 1391 C CA . GLU B 1 71 ? 1.831 5.613 7.891 1 95.44 71 GLU B CA 1
ATOM 1392 C C . GLU B 1 71 ? 1.285 6.188 9.195 1 95.44 71 GLU B C 1
ATOM 1394 O O . GLU B 1 71 ? 0.604 5.488 9.945 1 95.44 71 GLU B O 1
ATOM 1399 N N . THR B 1 72 ? 1.636 7.391 9.422 1 96.38 72 THR B N 1
ATOM 1400 C CA . THR B 1 72 ? 1.173 8.047 10.641 1 9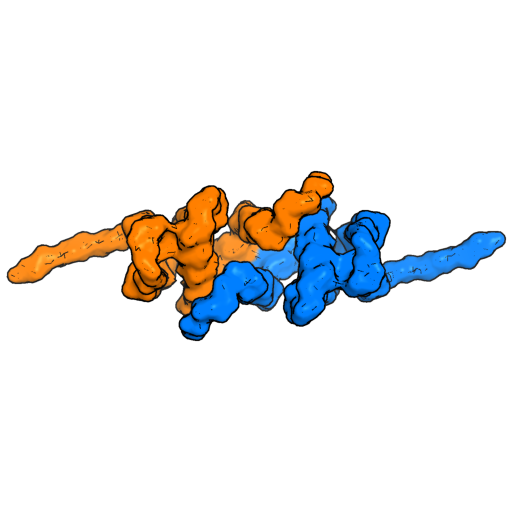6.38 72 THR B CA 1
ATOM 1401 C C . THR B 1 72 ? -0.352 8.117 10.672 1 96.38 72 THR B C 1
ATOM 1403 O O . THR B 1 72 ? -0.971 7.805 11.695 1 96.38 72 THR B O 1
ATOM 1406 N N . CYS B 1 73 ? -0.934 8.461 9.516 1 97 73 CYS B N 1
ATOM 1407 C CA . CYS B 1 73 ? -2.387 8.539 9.414 1 97 73 CYS B CA 1
ATOM 1408 C C . CYS B 1 73 ? -3.02 7.168 9.625 1 97 73 CYS B C 1
ATOM 1410 O O . CYS B 1 73 ? -4.043 7.051 10.305 1 97 73 CYS B O 1
ATOM 1412 N N . MET B 1 74 ? -2.43 6.148 9.078 1 95.44 74 MET B N 1
ATOM 1413 C CA . MET B 1 74 ? -2.949 4.793 9.219 1 95.44 74 MET B CA 1
ATOM 1414 C C . MET B 1 74 ? -2.99 4.371 10.688 1 95.44 74 MET B C 1
ATOM 1416 O O . MET B 1 74 ? -3.9 3.654 11.102 1 95.44 74 MET B O 1
ATOM 1420 N N . LYS B 1 75 ? -2.104 4.832 11.445 1 93.62 75 LYS B N 1
ATOM 1421 C CA . LYS B 1 75 ? -1.989 4.469 12.859 1 93.62 75 LYS B CA 1
ATOM 1422 C C . LYS B 1 75 ? -2.934 5.301 13.719 1 93.62 75 LYS B C 1
ATOM 1424 O O . LYS B 1 75 ? -3.496 4.801 14.695 1 93.62 75 LYS B O 1
ATOM 1429 N N . SER B 1 76 ? -3.146 6.512 13.297 1 94.44 76 SER B N 1
ATOM 1430 C CA . SER B 1 76 ? -3.789 7.438 14.227 1 94.44 76 SER B CA 1
ATOM 1431 C C . SER B 1 76 ? -5.195 7.797 13.766 1 94.44 76 SER B C 1
ATOM 1433 O O . SER B 1 76 ? -5.961 8.414 14.508 1 94.44 76 SER B O 1
ATOM 1435 N N . CYS B 1 77 ? -5.504 7.457 12.555 1 95.38 77 CYS B N 1
ATOM 1436 C CA . CYS B 1 77 ? -6.809 7.859 12.031 1 95.38 77 CYS B CA 1
ATOM 1437 C C . CYS B 1 77 ? -7.781 6.688 12.039 1 95.38 77 CYS B C 1
ATOM 1439 O O . CYS B 1 77 ? -7.379 5.543 12.258 1 95.38 77 CYS B O 1
ATOM 1441 N N . GLY B 1 78 ? -8.977 6.93 11.773 1 93.19 78 GLY B N 1
ATOM 1442 C CA . GLY B 1 78 ? -10.031 5.949 11.961 1 93.19 78 GLY B CA 1
ATOM 1443 C C . GLY B 1 78 ? -10.477 5.301 10.664 1 93.19 78 GLY B C 1
ATOM 1444 O O . GLY B 1 78 ? -9.789 5.398 9.648 1 93.19 78 GLY B O 1
ATOM 1445 N N . LYS B 1 79 ? -11.641 4.664 10.766 1 94.62 79 LYS B N 1
ATOM 1446 C CA . LYS B 1 79 ? -12.18 3.783 9.734 1 94.62 79 LYS B CA 1
ATOM 1447 C C . LYS B 1 79 ? -12.469 4.555 8.445 1 94.62 79 LYS B C 1
ATOM 1449 O O . LYS B 1 79 ? -12.289 4.031 7.348 1 94.62 79 LYS B O 1
ATOM 1454 N N . ARG B 1 80 ? -12.938 5.77 8.641 1 95.62 80 ARG B N 1
ATOM 1455 C CA . ARG B 1 80 ? -13.266 6.539 7.441 1 95.62 80 ARG B CA 1
ATOM 1456 C C . ARG B 1 80 ? -12.039 6.75 6.57 1 95.62 80 ARG B C 1
ATOM 1458 O O . ARG B 1 80 ? -12.109 6.625 5.348 1 95.62 80 ARG B O 1
ATOM 1465 N N . PHE B 1 81 ? -10.938 7.141 7.164 1 97.25 81 PHE B N 1
ATOM 1466 C CA . PHE B 1 81 ? -9.695 7.285 6.418 1 97.25 81 PHE B CA 1
ATOM 1467 C C . PHE B 1 81 ? -9.234 5.941 5.863 1 97.25 81 PHE B C 1
ATOM 1469 O O . PHE B 1 81 ? -8.852 5.844 4.695 1 97.25 81 PHE B O 1
ATOM 1476 N N . HIS B 1 82 ? -9.289 4.879 6.656 1 96.12 82 HIS B N 1
ATOM 1477 C CA . HIS B 1 82 ? -8.883 3.549 6.219 1 96.12 82 HIS B CA 1
ATOM 1478 C C . HIS B 1 82 ? -9.688 3.098 5.004 1 96.12 82 HIS B C 1
ATOM 1480 O O . HIS B 1 82 ? -9.141 2.512 4.07 1 96.12 82 HIS B O 1
ATOM 1486 N N . ASP B 1 83 ? -10.922 3.43 5.055 1 95.44 83 ASP B N 1
ATOM 1487 C CA . ASP B 1 83 ? -11.789 3.061 3.938 1 95.44 83 ASP B CA 1
ATOM 1488 C C . ASP B 1 83 ? -11.359 3.771 2.654 1 95.44 83 ASP B C 1
ATOM 1490 O O . ASP B 1 83 ? -11.383 3.18 1.572 1 95.44 83 ASP B O 1
ATOM 1494 N N . GLU B 1 84 ? -11.016 5.027 2.783 1 96.31 84 GLU B N 1
ATOM 1495 C CA . GLU B 1 84 ? -10.594 5.789 1.612 1 96.31 84 GLU B CA 1
ATOM 1496 C C . GLU B 1 84 ? -9.289 5.234 1.041 1 96.31 84 GLU B C 1
ATOM 1498 O O . GLU B 1 84 ? -9.125 5.152 -0.178 1 96.31 84 GLU B O 1
ATOM 1503 N N . VAL B 1 85 ? -8.391 4.816 1.906 1 96.5 85 VAL B N 1
ATOM 1504 C CA . VAL B 1 85 ? -7.109 4.25 1.489 1 96.5 85 VAL B CA 1
ATOM 1505 C C . VAL B 1 85 ? -7.34 2.92 0.779 1 96.5 85 VAL B C 1
ATOM 1507 O O . VAL B 1 85 ? -6.59 2.561 -0.135 1 96.5 85 VAL B O 1
ATOM 1510 N N . GLY B 1 86 ? -8.406 2.217 1.181 1 95.81 86 GLY B N 1
ATOM 1511 C CA . GLY B 1 86 ? -8.695 0.898 0.639 1 95.81 86 GLY B CA 1
ATOM 1512 C C . GLY B 1 86 ? -9.391 0.947 -0.709 1 95.81 86 GLY B C 1
ATOM 1513 O O . GLY B 1 86 ? -9.594 -0.088 -1.348 1 95.81 86 GLY B O 1
ATOM 1514 N N . LYS B 1 87 ? -9.82 2.105 -1.118 1 95 87 LYS B N 1
ATOM 1515 C CA . LYS B 1 87 ? -10.445 2.221 -2.434 1 95 87 LYS B CA 1
ATOM 1516 C C . LYS B 1 87 ? -9.43 1.95 -3.547 1 95 87 LYS B C 1
ATOM 1518 O O . LYS B 1 87 ? -8.273 2.363 -3.455 1 95 87 LYS B O 1
ATOM 1523 N N . PHE B 1 88 ? -9.898 1.306 -4.625 1 93.12 88 PHE B N 1
ATOM 1524 C CA . PHE B 1 88 ? -9.055 0.805 -5.703 1 93.12 88 PHE B CA 1
ATOM 1525 C C . PHE B 1 88 ? -8.164 1.913 -6.25 1 93.12 88 PHE B C 1
ATOM 1527 O O . PHE B 1 88 ? -6.973 1.695 -6.496 1 93.12 88 PHE B O 1
ATOM 1534 N N . ARG B 1 89 ? -8.688 3.094 -6.426 1 91.62 89 ARG B N 1
ATOM 1535 C CA . ARG B 1 89 ? -7.941 4.172 -7.07 1 91.62 89 ARG B CA 1
ATOM 1536 C C . ARG B 1 89 ? -6.684 4.516 -6.277 1 91.62 89 ARG B C 1
ATOM 1538 O O . ARG B 1 89 ? -5.598 4.648 -6.855 1 91.62 89 ARG B O 1
ATOM 1545 N N . PHE B 1 90 ? -6.723 4.672 -4.996 1 95.06 90 PHE B N 1
ATOM 1546 C CA . PHE B 1 90 ? -5.555 4.988 -4.18 1 95.06 90 PHE B CA 1
ATOM 1547 C C . PHE B 1 90 ? -4.652 3.77 -4.027 1 95.06 90 PHE B C 1
ATOM 1549 O O . PHE B 1 90 ? -3.432 3.873 -4.16 1 95.06 90 PHE B O 1
ATOM 1556 N N . LEU B 1 91 ? -5.32 2.66 -3.762 1 92.5 91 LEU B N 1
ATOM 1557 C CA . LEU B 1 91 ? -4.594 1.419 -3.514 1 92.5 91 LEU B CA 1
ATOM 1558 C C . LEU B 1 91 ? -3.709 1.062 -4.703 1 92.5 91 LEU B C 1
ATOM 1560 O O . LEU B 1 91 ? -2.564 0.635 -4.527 1 92.5 91 LEU B O 1
ATOM 1564 N N . ASN B 1 92 ? -4.207 1.254 -5.84 1 90.94 92 ASN B N 1
ATOM 1565 C CA . ASN B 1 92 ? -3.447 0.964 -7.055 1 90.94 92 ASN B CA 1
ATOM 1566 C C . ASN B 1 92 ? -2.195 1.83 -7.152 1 90.94 92 ASN B C 1
ATOM 1568 O O . ASN B 1 92 ? -1.12 1.339 -7.504 1 90.94 92 ASN B O 1
ATOM 1572 N N . GLU B 1 93 ? -2.299 3.047 -6.828 1 89.31 93 GLU B N 1
ATOM 1573 C CA . GLU B 1 93 ? -1.147 3.943 -6.832 1 89.31 93 GLU B C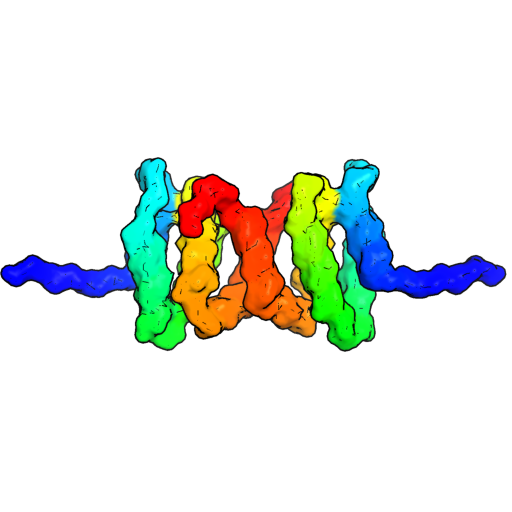A 1
ATOM 1574 C C . GLU B 1 93 ? -0.11 3.516 -5.797 1 89.31 93 GLU B C 1
ATOM 1576 O O . GLU B 1 93 ? 1.093 3.557 -6.062 1 89.31 93 GLU B O 1
ATOM 1581 N N . LEU B 1 94 ? -0.572 3.154 -4.668 1 92.12 94 LEU B N 1
ATOM 1582 C CA . LEU B 1 94 ? 0.322 2.707 -3.605 1 92.12 94 LEU B CA 1
ATOM 1583 C C . LEU B 1 94 ? 1.085 1.456 -4.027 1 92.12 94 LEU B C 1
ATOM 1585 O O . LEU B 1 94 ? 2.289 1.348 -3.785 1 92.12 94 LEU B O 1
ATOM 1589 N N . ILE B 1 95 ? 0.462 0.523 -4.645 1 91 95 ILE B N 1
ATOM 1590 C CA . ILE B 1 95 ? 1.071 -0.737 -5.055 1 91 95 ILE B CA 1
ATOM 1591 C C . ILE B 1 95 ? 2.08 -0.484 -6.172 1 91 95 ILE B C 1
ATOM 1593 O O . ILE B 1 95 ? 3.129 -1.13 -6.23 1 91 95 ILE B O 1
ATOM 1597 N N . LYS B 1 96 ? 1.83 0.486 -7.012 1 88.31 96 LYS B N 1
ATOM 1598 C CA . LYS B 1 96 ? 2.787 0.843 -8.055 1 88.31 96 LYS B CA 1
ATOM 1599 C C . LYS B 1 96 ? 4.105 1.315 -7.453 1 88.31 96 LYS B C 1
ATOM 1601 O O . LYS B 1 96 ? 5.176 1.045 -8 1 88.31 96 LYS B O 1
ATOM 1606 N N . VAL B 1 97 ? 4.051 1.991 -6.414 1 86 97 VAL B N 1
ATOM 1607 C CA . VAL B 1 97 ? 5.223 2.568 -5.762 1 86 97 VAL B CA 1
ATOM 1608 C C . VAL B 1 97 ? 6.078 1.456 -5.16 1 86 97 VAL B C 1
ATOM 1610 O O . VAL B 1 97 ? 7.305 1.574 -5.094 1 86 97 VAL B O 1
ATOM 1613 N N . VAL B 1 98 ? 5.402 0.354 -4.77 1 82.62 98 VAL B N 1
ATOM 1614 C CA . VAL B 1 98 ? 6.141 -0.698 -4.078 1 82.62 98 VAL B CA 1
ATOM 1615 C C . VAL B 1 98 ? 6.57 -1.771 -5.078 1 82.62 98 VAL B C 1
ATOM 1617 O O . VAL B 1 98 ? 7.312 -2.691 -4.727 1 82.62 98 VAL B O 1
ATOM 1620 N N . SER B 1 99 ? 6.035 -1.702 -6.25 1 84.81 99 SER B N 1
ATOM 1621 C CA . SER B 1 99 ? 6.418 -2.662 -7.281 1 84.81 99 SER B CA 1
ATOM 1622 C C . SER B 1 99 ? 7.859 -2.447 -7.727 1 84.81 99 SER B C 1
ATOM 1624 O O . SER B 1 99 ? 8.328 -1.309 -7.809 1 84.81 99 SER B O 1
ATOM 1626 N N . PRO B 1 100 ? 8.516 -3.539 -7.805 1 78.69 100 PRO B N 1
ATOM 1627 C CA . PRO B 1 100 ? 9.891 -3.402 -8.289 1 78.69 100 PRO B CA 1
ATOM 1628 C C . PRO B 1 100 ? 9.969 -2.805 -9.688 1 78.69 100 PRO B C 1
ATOM 1630 O O . PRO B 1 100 ? 9.125 -3.104 -10.539 1 78.69 100 PRO B O 1
ATOM 1633 N N . LYS B 1 101 ? 10.469 -1.544 -9.883 1 70.62 101 LYS B N 1
ATOM 1634 C CA . LYS B 1 101 ? 10.578 -0.787 -11.125 1 70.62 101 LYS B CA 1
ATOM 1635 C C . LYS B 1 101 ? 11.078 -1.673 -12.266 1 70.62 101 LYS B C 1
ATOM 1637 O O . LYS B 1 101 ? 10.75 -1.434 -13.43 1 70.62 101 LYS B O 1
ATOM 1642 N N . GLY B 1 102 ? 11.773 -2.516 -12.055 1 53.5 102 GLY B N 1
ATOM 1643 C CA . GLY B 1 102 ? 12.32 -3.324 -13.125 1 53.5 102 GLY B CA 1
ATOM 1644 C C . GLY B 1 102 ? 11.344 -4.355 -13.664 1 53.5 102 GLY B C 1
ATOM 1645 O O . GLY B 1 102 ? 11.664 -5.094 -14.594 1 53.5 102 GLY B O 1
ATOM 1646 N N . THR B 1 103 ? 10.203 -4.48 -13.055 1 47.78 103 THR B N 1
ATOM 1647 C CA . THR B 1 103 ? 9.344 -5.57 -13.5 1 47.78 103 THR B CA 1
ATOM 1648 C C . THR B 1 103 ? 8.336 -5.074 -14.531 1 47.78 103 THR B C 1
ATOM 1650 O O . THR B 1 103 ? 7.473 -4.254 -14.219 1 47.78 103 THR B O 1
ATOM 1653 N N . VAL B 1 104 ? 8.656 -4.719 -15.695 1 40 104 VAL B N 1
ATOM 1654 C CA . VAL B 1 104 ? 7.77 -4.473 -16.828 1 40 104 VAL B CA 1
ATOM 1655 C C . VAL B 1 104 ? 6.836 -5.664 -17.016 1 40 104 VAL B C 1
ATOM 1657 O O . VAL B 1 104 ? 7.293 -6.781 -17.281 1 40 104 VAL B O 1
ATOM 1660 N N . VAL B 1 105 ? 5.812 -5.773 -16.359 1 40.47 105 VAL B N 1
ATOM 1661 C CA . VAL B 1 105 ? 4.852 -6.789 -16.781 1 40.47 105 VAL B CA 1
ATOM 1662 C C . VAL B 1 105 ? 3.967 -6.238 -17.891 1 40.47 105 VAL B C 1
ATOM 1664 O O . VAL B 1 105 ? 3.641 -5.047 -17.906 1 40.47 105 VAL B O 1
#